Protein 4M9K (pdb70)

Organism: Dengue virus type 2 (strain Puerto Rico/PR159-S1/1969) (NCBI:txid11066)

InterPro domains:
  IPR000069 Envelope glycoprotein M, flavivirus [PF01004] (207-279)
  IPR000208 RNA-directed RNA polymerase, fingers/palm subdomains, flavivirus [PF00972] (2739-3188)
  IPR000336 Flavivirus/Alphavirus glycoprotein, immunoglobulin-like domain superfamily [G3DSA:2.60.40.350] (574-678)
  IPR000404 Flavivirus non-structural protein NS4A [PF01350] (2096-2237)
  IPR000487 Non-structural protein NS2B, flavivirus [PF01002] (1349-1475)
  IPR000487 Non-structural protein NS2B, flavivirus [PS51527] (1346-1475)
  IPR000752 Flavivirus non-structural protein NS2A [PF01005] (1138-1328)
  IPR001122 Capsid protein C, flavivirus [PF01003] (5-113)
  IPR001157 Non-structural protein NS1, flavivirus [PF00948] (777-1129)
  IPR001528 Flavivirus non-structural protein NS4B [PF01349] (2241-2481)
  IPR001650 Helicase, C-terminal domain-like [PS51194] (1821-1988)
  IPR001650 Helicase, C-terminal domain-like [SM00490] (1844-1940)
  IPR001850 Non-structural protein NS3, peptidase S7, flavivirus [PF00949] (1492-1643)
  IPR001850 Non-structural protein NS3, peptidase S7, flavivirus [PS51528] (1476-1653)
  IPR002535 Flavivirus polyprotein propeptide [PF01570] (120-204)
  IPR002877 Ribosomal RNA methyltransferase, FtsJ domain [PF01728] (2543-2710)
  IPR007094 RNA-directed RNA polymerase, catalytic domain [PS50507] (3016-3165)
  IPR009003 Peptidase S1, PA clan [SSF50494] (1531-1657)
  IPR011492 Non-structural protein NS3-like, DEAD-box helicase, flavivirus [PF07652] (1658-1805)
  IPR011998 Envelope glycoprotein E, central and dimerisation domain, flavivirus [PF00869] (282-576)

Solvent-accessible surface area: 10093 Å² total; per-residue (Å²): 138,96,175,147,86,119,29,40,5,22,4,16,78,5,2,53,39,120,28,27,136,96,0,73,135,75,30,40,2,92,12,116,7,165,144,54,142,126,9,92,55,80,61,71,72,74,106,79,2,0,1,0,0,0,68,113,41,178,165,26,36,59,10,49,0,0,0,1,12,47,108,58,0,0,0,0,0,74,90,16,8,187,19,36,25,0,36,12,174,70,117,123,9,85,57,65,95,45,40,96,94,74,15,6,1,0,0,49,24,37,61,59,10,83,1,113,19,53,133,42,91,66,0,0,1,2,2,1,20,34,39,114,42,2,98,0,35,34,41,119,8,31,88,66,91,42,162,96,31,47,19,0,4,6,63,69,97,35,34,117,11,0,4,0,0,0,0,0,10,134,143,20,78,3,0,1,2,2,9,15,40,45,97,25,122,109,51,53,143,20,0,8,1,18,56,8,63,138,115

GO terms:
  GO:0042025 host cell nucleus (C, EXP)
  GO:0004483 methyltransferase cap1 activity (F, EXP)

Radius of gyration: 16.13 Å; Cα contacts (8 Å, |Δi|>4): 561; chains: 1; bounding box: 47×46×37 Å

Sequence (199 aa):
GSHMMLEADLELERAADVRRWEEQAEISSGSSSPPILSIIKNEEEEQTLGLEDGAYRIKQKGILGYSQIGAGVYYKEGTFHTMWHVTRRRGAVLMHKGKRIEPSWADVKKDLISYGGGGWKLEGEWKEGEEVQVLLALEPGKNPRAVQTKPGLFKTNTGTIGAVSLDFSPGTSGSPIVDKKGKVVGLYGNGVVVVTRSGAYVSAIANTEKS

B-factor: mean 24.79, std 11.99, range [10.62, 81.0]

Structure (mmCIF, N/CA/C/O backbone):
data_4M9K
#
_entry.id   4M9K
#
_cell.length_a   59.503
_cell.length_b   62.019
_cell.length_c   114.114
_cell.angle_alpha   90.00
_cell.angle_beta   90.00
_cell.angle_gamma   90.00
#
_symmetry.space_group_name_H-M   'C 2 2 21'
#
loop_
_entity.id
_entity.type
_entity.pdbx_description
1 polymer 'NS2B-NS3 protease'
2 water water
#
loop_
_atom_site.group_PDB
_atom_site.id
_atom_site.type_symbol
_atom_site.label_atom_id
_atom_site.label_alt_id
_atom_site.label_comp_id
_atom_site.label_asym_id
_atom_site.label_entity_id
_atom_site.label_seq_id
_atom_site.pdbx_PDB_ins_code
_atom_site.Cartn_x
_atom_site.Cartn_y
_atom_site.Cartn_z
_atom_site.occupancy
_atom_site.B_iso_or_equiv
_atom_site.auth_seq_id
_atom_site.auth_comp_id
_atom_site.auth_asym_id
_atom_site.auth_atom_id
_atom_site.pdbx_PDB_model_num
ATOM 1 N N . GLY A 1 1 ? -11.339 -16.441 6.489 1.00 23.62 43 GLY A N 1
ATOM 2 C CA . GLY A 1 1 ? -9.973 -15.843 6.418 1.00 23.13 43 GLY A CA 1
ATOM 3 C C . GLY A 1 1 ? -8.923 -16.860 5.891 1.00 19.77 43 GLY A C 1
ATOM 4 O O . GLY A 1 1 ? -9.333 -17.955 5.529 1.00 19.73 43 GLY A O 1
ATOM 5 N N . SER A 1 2 ? -7.657 -16.526 5.824 1.00 25.22 44 SER A N 1
ATOM 6 C CA . SER A 1 2 ? -6.575 -17.464 5.496 1.00 21.13 44 SER A CA 1
ATOM 7 C C . SER A 1 2 ? -5.831 -17.811 6.709 1.00 21.20 44 SER A C 1
ATOM 8 O O . SER A 1 2 ? -5.627 -16.939 7.654 1.00 24.66 44 SER A O 1
ATOM 11 N N . HIS A 1 3 ? -5.308 -19.030 6.810 1.00 18.65 45 HIS A N 1
ATOM 12 C CA . HIS A 1 3 ? -4.414 -19.437 7.874 1.00 19.19 45 HIS A CA 1
ATOM 13 C C . HIS A 1 3 ? -2.963 -19.262 7.514 1.00 23.29 45 HIS A C 1
ATOM 14 O O . HIS A 1 3 ? -2.123 -19.734 8.282 1.00 27.60 45 HIS A O 1
ATOM 21 N N . MET A 1 4 ? -2.701 -18.700 6.327 1.00 22.87 46 MET A N 1
ATOM 22 C CA A MET A 1 4 ? -1.289 -18.385 6.049 0.50 27.02 46 MET A CA 1
ATOM 23 C CA B MET A 1 4 ? -1.332 -18.274 5.872 0.50 25.73 46 MET A CA 1
ATOM 24 C C . MET A 1 4 ? -1.028 -16.886 6.369 1.00 23.65 46 MET A C 1
ATOM 25 O O . MET A 1 4 ? -1.901 -16.079 6.529 1.00 26.29 46 MET A O 1
ATOM 34 N N . LEU A 1 5 ? 0.245 -16.509 6.508 1.00 30.69 47 LEU A N 1
ATOM 35 C CA . LEU A 1 5 ? 0.462 -15.093 6.792 1.00 34.68 47 LEU A CA 1
ATOM 36 C C . LEU A 1 5 ? 0.253 -14.188 5.573 1.00 27.52 47 LEU A C 1
ATOM 37 O O . LEU A 1 5 ? 0.487 -14.596 4.469 1.00 31.88 47 LEU A O 1
ATOM 42 N N . GLU A 1 6 ? -0.188 -12.966 5.837 1.00 31.89 48 GLU A N 1
ATOM 43 C CA . GLU A 1 6 ? -0.476 -11.980 4.806 1.00 32.81 48 GLU A CA 1
ATOM 44 C C . GLU A 1 6 ? 0.830 -11.616 4.082 1.00 32.58 48 GLU A C 1
ATOM 45 O O . GLU A 1 6 ? 0.851 -11.385 2.873 1.00 37.29 48 GLU A O 1
ATOM 47 N N . ALA A 1 7 ? 1.924 -11.627 4.838 1.00 26.85 49 ALA A N 1
ATOM 48 C CA . ALA A 1 7 ? 3.211 -11.170 4.276 1.00 24.20 49 ALA A CA 1
ATOM 49 C C . ALA A 1 7 ? 4.276 -11.994 4.942 1.00 18.11 49 ALA A C 1
ATOM 50 O O . ALA A 1 7 ? 4.175 -12.368 6.112 1.00 20.81 49 ALA A O 1
ATOM 52 N N . ASP A 1 8 ? 5.306 -12.342 4.194 1.00 17.38 50 ASP A N 1
ATOM 53 C CA . ASP A 1 8 ? 6.398 -13.072 4.714 1.00 15.92 50 ASP A CA 1
ATOM 54 C C . ASP A 1 8 ? 7.519 -12.106 5.144 1.00 17.64 50 ASP A C 1
ATOM 55 O O . ASP A 1 8 ? 8.231 -11.563 4.299 1.00 17.09 50 ASP A O 1
ATOM 60 N N . LEU A 1 9 ? 7.520 -11.787 6.427 1.00 16.36 51 LEU A N 1
ATOM 61 C CA . LEU A 1 9 ? 8.518 -10.875 7.017 1.00 14.62 51 LEU A CA 1
ATOM 62 C C . LEU A 1 9 ? 9.491 -11.651 7.767 1.00 15.75 51 LEU A C 1
ATOM 63 O O . LEU A 1 9 ? 9.163 -12.434 8.722 1.00 18.57 51 LEU A O 1
ATOM 68 N N . GLU A 1 10 ? 10.760 -11.608 7.376 1.00 14.80 52 GLU A N 1
ATOM 69 C CA . GLU A 1 10 ? 11.828 -12.434 7.887 1.00 14.86 52 GLU A CA 1
ATOM 70 C C . GLU A 1 10 ? 12.844 -11.575 8.607 1.00 15.60 52 GLU A C 1
ATOM 71 O O . GLU A 1 10 ? 13.220 -10.498 8.133 1.00 16.90 52 GLU A O 1
ATOM 77 N N . LEU A 1 11 ? 13.403 -12.069 9.698 1.00 14.28 53 LEU A N 1
ATOM 78 C CA . LEU A 1 11 ? 14.466 -11.368 10.467 1.00 13.48 53 LEU A CA 1
ATOM 79 C C . LEU A 1 11 ? 15.775 -11.983 10.065 1.00 15.34 53 LEU A C 1
ATOM 80 O O . LEU A 1 11 ? 15.973 -13.223 9.828 1.00 18.01 53 LEU A O 1
ATOM 85 N N . GLU A 1 12 ? 16.815 -11.155 9.960 1.00 14.38 54 GLU A N 1
ATOM 86 C CA . GLU A 1 12 ? 18.117 -11.570 9.576 1.00 16.18 54 GLU A CA 1
ATOM 87 C C . GLU A 1 12 ? 19.118 -10.833 10.523 1.00 16.24 54 GLU A C 1
ATOM 88 O O . GLU A 1 12 ? 19.179 -9.606 10.528 1.00 15.80 54 GLU A O 1
ATOM 94 N N . ARG A 1 13 ? 19.914 -11.549 11.331 1.00 15.48 55 ARG A N 1
ATOM 95 C CA . ARG A 1 13 ? 20.831 -10.860 12.212 1.00 16.71 55 ARG A CA 1
ATOM 96 C C . ARG A 1 13 ? 21.975 -10.247 11.429 1.00 18.46 55 ARG A C 1
ATOM 97 O O . ARG A 1 13 ? 22.422 -10.752 10.414 1.00 20.07 55 ARG A O 1
ATOM 105 N N . ALA A 1 14 ? 22.313 -9.048 11.857 1.00 14.97 56 ALA A N 1
ATOM 106 C CA . ALA A 1 14 ? 23.328 -8.251 11.192 1.00 15.68 56 ALA A CA 1
ATOM 107 C C . ALA A 1 14 ? 24.416 -7.766 12.057 1.00 15.74 56 ALA A C 1
ATOM 108 O O . ALA A 1 14 ? 25.554 -7.476 11.496 1.00 17.91 56 ALA A O 1
ATOM 110 N N . ALA A 1 15 ? 24.220 -7.522 13.365 1.00 16.07 57 ALA A N 1
ATOM 111 C CA . ALA A 1 15 ? 25.348 -6.961 14.179 1.00 16.44 57 ALA A CA 1
ATOM 112 C C . ALA A 1 15 ? 25.054 -7.173 15.632 1.00 17.11 57 ALA A C 1
ATOM 113 O O . ALA A 1 15 ? 23.919 -7.329 16.051 1.00 16.45 57 ALA A O 1
ATOM 115 N N . ASP A 1 16 ? 26.153 -7.166 16.435 1.00 18.20 58 ASP A N 1
ATOM 116 C CA . ASP A 1 16 ? 25.962 -7.074 17.912 1.00 18.69 58 ASP A CA 1
ATOM 117 C C . ASP A 1 16 ? 25.557 -5.665 18.335 1.00 15.64 58 ASP A C 1
ATOM 118 O O . ASP A 1 16 ? 26.001 -4.709 17.647 1.00 23.10 58 ASP A O 1
ATOM 123 N N . VAL A 1 17 ? 24.768 -5.546 19.393 1.00 17.49 59 VAL A N 1
ATOM 124 C CA . VAL A 1 17 ? 24.425 -4.196 19.870 1.00 17.04 59 VAL A CA 1
ATOM 125 C C . VAL A 1 17 ? 25.544 -3.809 20.877 1.00 17.67 59 VAL A C 1
ATOM 126 O O . VAL A 1 17 ? 25.679 -4.464 21.911 1.00 20.17 59 VAL A O 1
ATOM 130 N N . ARG A 1 18 ? 26.376 -2.883 20.461 1.00 16.33 60 ARG A N 1
ATOM 131 C CA A ARG A 1 18 ? 27.441 -2.311 21.337 0.70 18.95 60 ARG A CA 1
ATOM 132 C CA B ARG A 1 18 ? 27.535 -2.367 21.251 0.30 17.66 60 ARG A CA 1
ATOM 133 C C . ARG A 1 18 ? 27.899 -0.972 20.852 1.00 18.08 60 ARG A C 1
ATOM 134 O O . ARG A 1 18 ? 27.621 -0.530 19.743 1.00 16.67 60 ARG A O 1
ATOM 149 N N . TRP A 1 19 ? 28.519 -0.208 21.774 1.00 16.30 61 TRP A N 1
ATOM 150 C CA . TRP A 1 19 ? 29.198 1.027 21.420 1.00 17.94 61 TRP A CA 1
ATOM 151 C C . TRP A 1 19 ? 30.437 0.676 20.650 1.00 18.11 61 TRP A C 1
ATOM 152 O O . TRP A 1 19 ? 31.202 -0.237 21.044 1.00 23.06 61 TRP A O 1
ATOM 163 N N . GLU A 1 20 ? 30.662 1.320 19.528 1.00 15.61 62 GLU A N 1
ATOM 164 C CA . GLU A 1 20 ? 31.873 1.060 18.716 1.00 16.51 62 GLU A CA 1
ATOM 165 C C . GLU A 1 20 ? 32.946 2.082 18.921 1.00 17.05 62 GLU A C 1
ATOM 166 O O . GLU A 1 20 ? 32.794 3.274 18.614 1.00 17.24 62 GLU A O 1
ATOM 172 N N . GLU A 1 21 ? 34.059 1.645 19.528 1.00 20.67 63 GLU A N 1
ATOM 173 C CA . GLU A 1 21 ? 35.143 2.591 19.806 1.00 22.43 63 GLU A CA 1
ATOM 174 C C . GLU A 1 21 ? 35.680 3.309 18.568 1.00 20.51 63 GLU A C 1
ATOM 175 O O . GLU A 1 21 ? 35.946 4.509 18.681 1.00 21.43 63 GLU A O 1
ATOM 181 N N . GLN A 1 22 ? 35.733 2.693 17.380 1.00 20.52 64 GLN A N 1
ATOM 182 C CA . GLN A 1 22 ? 36.213 3.366 16.190 1.00 21.74 64 GLN A CA 1
ATOM 183 C C . GLN A 1 22 ? 35.368 4.523 15.821 1.00 22.16 64 GLN A C 1
ATOM 184 O O . GLN A 1 22 ? 35.837 5.505 15.286 1.00 22.88 64 GLN A O 1
ATOM 190 N N . ALA A 1 23 ? 34.018 4.419 15.979 1.00 17.01 65 ALA A N 1
ATOM 191 C CA . ALA A 1 23 ? 33.147 5.495 15.667 1.00 18.17 65 ALA A CA 1
ATOM 192 C C . ALA A 1 23 ? 33.268 6.633 16.647 1.00 18.46 65 ALA A C 1
ATOM 193 O O . ALA A 1 23 ? 33.082 7.754 16.267 1.00 19.30 65 ALA A O 1
ATOM 195 N N . GLU A 1 24 ? 33.565 6.356 17.921 1.00 18.69 66 GLU A N 1
ATOM 196 C CA . GLU A 1 24 ? 33.896 7.402 18.851 1.00 20.11 66 GLU A CA 1
ATOM 197 C C . GLU A 1 24 ? 35.181 8.131 18.340 1.00 21.71 66 GLU A C 1
ATOM 198 O O . GLU A 1 24 ? 35.205 9.391 18.442 1.00 25.00 66 GLU A O 1
ATOM 204 N N . ILE A 1 25 ? 36.135 7.511 17.746 1.00 19.89 67 ILE A N 1
ATOM 205 C CA . ILE A 1 25 ? 37.342 8.213 17.335 1.00 23.24 67 ILE A CA 1
ATOM 206 C C . ILE A 1 25 ? 37.080 8.971 16.075 1.00 26.11 67 ILE A C 1
ATOM 207 O O . ILE A 1 25 ? 37.461 10.158 15.993 1.00 21.39 67 ILE A O 1
ATOM 212 N N . SER A 1 26 ? 36.514 8.310 15.062 1.00 21.12 68 SER A N 1
ATOM 213 C CA A SER A 1 26 ? 36.434 8.894 13.730 0.50 20.41 68 SER A CA 1
ATOM 214 C CA B SER A 1 26 ? 36.425 8.879 13.707 0.50 20.83 68 SER A CA 1
ATOM 215 C C . SER A 1 26 ? 35.068 9.538 13.397 1.00 20.13 68 SER A C 1
ATOM 216 O O . SER A 1 26 ? 34.877 10.317 12.398 1.00 21.85 68 SER A O 1
ATOM 221 N N . GLY A 1 27 ? 34.063 9.217 14.195 1.00 17.83 69 GLY A N 1
ATOM 222 C CA . GLY A 1 27 ? 32.686 9.715 13.913 1.00 18.14 69 GLY A CA 1
ATOM 223 C C . GLY A 1 27 ? 31.883 8.592 13.248 1.00 17.35 69 GLY A C 1
ATOM 224 O O . GLY A 1 27 ? 30.674 8.610 13.494 1.00 21.05 69 GLY A O 1
ATOM 225 N N . SER A 1 28 ? 32.498 7.666 12.562 1.00 18.74 70 SER A N 1
ATOM 226 C CA . SER A 1 28 ? 31.718 6.577 11.948 1.00 23.82 70 SER A CA 1
ATOM 227 C C . SER A 1 28 ? 32.630 5.398 11.775 1.00 24.80 70 SER A C 1
ATOM 228 O O . SER A 1 28 ? 33.894 5.554 11.604 1.00 30.17 70 SER A O 1
ATOM 231 N N . SER A 1 29 ? 32.135 4.216 11.847 1.00 19.84 71 SER A N 1
ATOM 232 C CA A SER A 1 29 ? 32.963 3.074 11.484 0.50 21.22 71 SER A CA 1
ATOM 233 C CA B SER A 1 29 ? 32.964 3.014 11.634 0.50 22.48 71 SER A CA 1
ATOM 234 C C . SER A 1 29 ?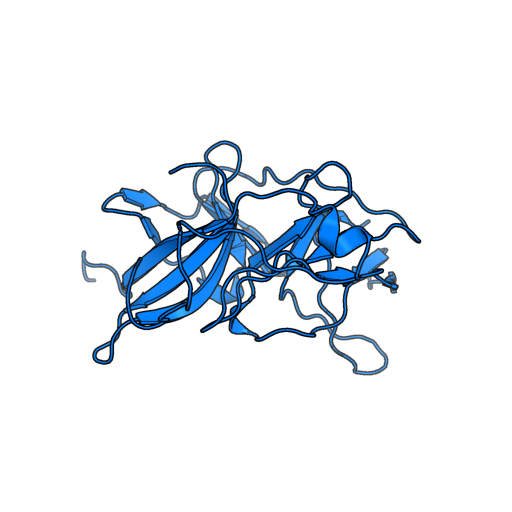 32.177 1.876 11.034 1.00 20.63 71 SER A C 1
ATOM 235 O O . SER A 1 29 ? 31.021 1.660 11.446 1.00 17.28 71 SER A O 1
ATOM 240 N N . PRO A 1 30 ? 32.761 1.068 10.160 1.00 21.97 72 PRO A N 1
ATOM 241 C CA A PRO A 1 30 ? 32.055 -0.126 9.746 0.50 23.59 72 PRO A CA 1
ATOM 242 C CA B PRO A 1 30 ? 32.040 -0.125 9.743 0.50 22.89 72 PRO A CA 1
ATOM 243 C C . PRO A 1 30 ? 31.982 -1.092 10.884 1.00 26.02 72 PRO A C 1
ATOM 244 O O . PRO A 1 30 ? 32.863 -1.179 11.783 1.00 25.25 72 PRO A O 1
ATOM 251 N N . ILE A 1 31 ? 30.936 -1.845 10.942 1.00 21.74 73 ILE A N 1
ATOM 252 C CA . ILE A 1 31 ? 30.800 -2.885 11.963 1.00 21.42 73 ILE A CA 1
ATOM 253 C C . ILE A 1 31 ? 30.940 -4.244 11.297 1.00 27.52 73 ILE A C 1
ATOM 254 O O . ILE A 1 31 ? 30.444 -4.430 10.233 1.00 27.36 73 ILE A O 1
ATOM 259 N N . LEU A 1 32 ? 31.518 -5.254 11.997 1.00 38.02 74 LEU A N 1
ATOM 260 C CA . LEU A 1 32 ? 31.503 -6.656 11.485 1.00 38.78 74 LEU A CA 1
ATOM 261 C C . LEU A 1 32 ? 30.161 -7.391 11.327 1.00 32.84 74 LEU A C 1
ATOM 262 O O . LEU A 1 32 ? 29.303 -7.406 12.237 1.00 40.24 74 LEU A O 1
ATOM 267 N N . SER A 1 33 ? 29.969 -7.947 10.125 1.00 36.90 75 SER A N 1
ATOM 268 C CA . SER A 1 33 ? 28.723 -8.682 9.833 1.00 36.43 75 SER A CA 1
ATOM 269 C C . SER A 1 33 ? 29.178 -10.054 9.295 1.00 39.24 75 SER A C 1
ATOM 270 O O . SER A 1 33 ? 30.122 -10.125 8.496 1.00 44.65 75 SER A O 1
ATOM 273 N N . ILE A 1 34 ? 28.557 -11.115 9.805 1.00 48.71 76 ILE A N 1
ATOM 274 C CA . ILE A 1 34 ? 29.157 -12.446 9.674 1.00 55.09 76 ILE A CA 1
ATOM 275 C C . ILE A 1 34 ? 28.175 -13.503 9.170 1.00 58.20 76 ILE A C 1
ATOM 276 O O . ILE A 1 34 ? 28.149 -13.805 7.978 1.00 64.39 76 ILE A O 1
ATOM 281 N N . ILE A 1 44 ? 32.667 -13.588 7.176 1.00 50.34 86 ILE A N 1
ATOM 282 C CA . ILE A 1 44 ? 32.707 -12.117 7.043 1.00 53.66 86 ILE A CA 1
ATOM 283 C C . ILE A 1 44 ? 32.113 -11.659 5.719 1.00 56.67 86 ILE A C 1
ATOM 284 O O . ILE A 1 44 ? 32.578 -12.096 4.652 1.00 50.91 86 ILE A O 1
ATOM 289 N N . LYS A 1 45 ? 31.136 -10.747 5.799 1.00 52.29 87 LYS A N 1
ATOM 290 C CA . LYS A 1 45 ? 30.462 -10.198 4.608 1.00 41.82 87 LYS A CA 1
ATOM 291 C C . LYS A 1 45 ? 31.109 -8.962 4.087 1.00 34.07 87 LYS A C 1
ATOM 292 O O . LYS A 1 45 ? 31.343 -8.030 4.865 1.00 38.51 87 LYS A O 1
ATOM 298 N N . ASN A 1 46 ? 31.365 -8.889 2.781 1.00 31.72 88 ASN A N 1
ATOM 299 C CA . ASN A 1 46 ? 31.953 -7.707 2.172 1.00 31.60 88 ASN A CA 1
ATOM 300 C C . ASN A 1 46 ? 30.919 -6.707 1.545 1.00 26.13 88 ASN A C 1
ATOM 301 O O . ASN A 1 46 ? 31.161 -5.534 1.309 1.00 28.81 88 ASN A O 1
ATOM 306 N N . GLU A 1 47 ? 29.722 -7.247 1.318 1.00 22.93 89 GLU A N 1
ATOM 307 C CA . GLU A 1 47 ? 28.645 -6.435 0.669 1.00 20.27 89 GLU A CA 1
ATOM 308 C C . GLU A 1 47 ? 27.358 -7.054 1.183 1.00 19.73 89 GLU A C 1
ATOM 309 O O . GLU A 1 47 ? 27.204 -8.292 1.359 1.00 23.74 89 GLU A O 1
ATOM 315 N N . GLU A 1 48 ? 26.356 -6.194 1.416 1.00 14.12 90 GLU A N 1
ATOM 316 C CA . GLU A 1 48 ? 25.001 -6.654 1.709 1.00 14.45 90 GLU A CA 1
ATOM 317 C C . GLU A 1 48 ? 24.211 -6.762 0.408 1.00 13.08 90 GLU A C 1
ATOM 318 O O . GLU A 1 48 ? 24.187 -5.830 -0.379 1.00 15.01 90 GLU A O 1
ATOM 324 N N . GLU A 1 49 ? 23.514 -7.881 0.320 1.00 12.31 91 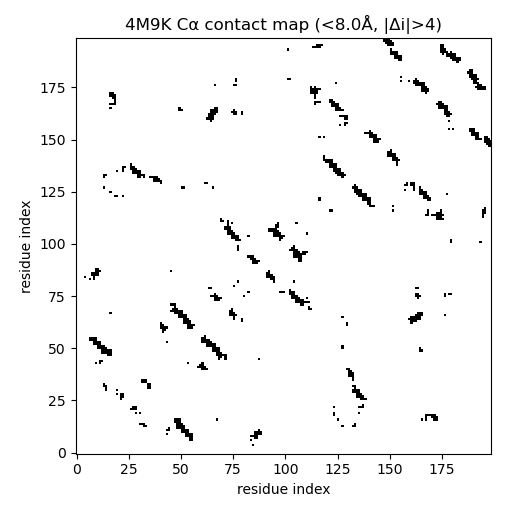GLU A N 1
ATOM 325 C CA . GLU A 1 49 ? 22.624 -8.112 -0.797 1.00 12.39 91 GLU A CA 1
ATOM 326 C C . GLU A 1 49 ? 21.193 -8.108 -0.243 1.00 12.22 91 GLU A C 1
ATOM 327 O O . GLU A 1 49 ? 20.757 -9.055 0.470 1.00 13.12 91 GLU A O 1
ATOM 333 N N . GLU A 1 50 ? 20.466 -6.997 -0.472 1.00 11.81 92 GLU A N 1
ATOM 334 C CA . GLU A 1 50 ? 19.165 -6.836 0.145 1.00 12.70 92 GLU A CA 1
ATOM 335 C C . GLU A 1 50 ? 18.208 -7.984 -0.209 1.00 12.16 92 GLU A C 1
ATOM 336 O O . GLU A 1 50 ? 17.418 -8.439 0.633 1.00 13.28 92 GLU A O 1
ATOM 342 N N . GLN A 1 51 ? 18.284 -8.460 -1.466 1.00 11.88 93 GLN A N 1
ATOM 343 C CA . GLN A 1 51 ? 17.260 -9.392 -1.961 1.00 12.36 93 GLN A CA 1
ATOM 344 C C . GLN A 1 51 ? 17.436 -10.854 -1.411 1.00 13.55 93 GLN A C 1
ATOM 345 O O . GLN A 1 51 ? 16.406 -11.586 -1.637 1.00 14.89 93 GLN A O 1
ATOM 351 N N . THR A 1 52 ? 18.564 -11.166 -0.773 1.00 13.14 94 THR A N 1
ATOM 352 C CA . THR A 1 52 ? 18.649 -12.480 -0.146 1.00 13.47 94 THR A CA 1
ATOM 353 C C . THR A 1 52 ? 18.571 -12.384 1.318 1.00 16.92 94 THR A C 1
ATOM 354 O O . THR A 1 52 ? 18.964 -11.383 1.926 1.00 17.30 94 THR A O 1
ATOM 358 N N . LEU A 1 53 ? 18.168 -13.510 1.911 1.00 19.09 95 LEU A N 1
ATOM 359 C CA . LEU A 1 53 ? 17.936 -13.543 3.346 1.00 23.78 95 LEU A CA 1
ATOM 360 C C . LEU A 1 53 ? 19.180 -14.239 3.796 1.00 25.82 95 LEU A C 1
ATOM 361 O O . LEU A 1 53 ? 19.361 -15.452 3.508 1.00 29.70 95 LEU A O 1
ATOM 366 N N . GLY A 1 54 ? 20.057 -13.547 4.478 1.00 29.38 96 GLY A N 1
ATOM 367 C CA . GLY A 1 54 ? 21.394 -13.993 4.876 1.00 30.98 96 GLY A CA 1
ATOM 368 C C . GLY A 1 54 ? 22.412 -13.971 3.731 1.00 34.73 96 GLY A C 1
ATOM 369 O O . GLY A 1 54 ? 22.129 -13.475 2.599 1.00 36.90 96 GLY A O 1
ATOM 370 N N . LEU A 1 80 ? 16.353 -17.219 18.698 1.00 54.65 1018 LEU A N 1
ATOM 371 C CA . LEU A 1 80 ? 17.051 -15.940 18.391 1.00 46.24 1018 LEU A CA 1
ATOM 372 C C . LEU A 1 80 ? 18.116 -15.509 19.370 1.00 45.51 1018 LEU A C 1
ATOM 373 O O . LEU A 1 80 ? 17.977 -15.596 20.562 1.00 43.28 1018 LEU A O 1
ATOM 378 N N . GLU A 1 81 ? 19.179 -14.971 18.845 1.00 38.50 1019 GLU A N 1
ATOM 379 C CA . GLU A 1 81 ? 20.065 -14.343 19.743 1.00 38.87 1019 GLU A CA 1
ATOM 380 C C . GLU A 1 81 ? 19.907 -12.810 19.838 1.00 34.35 1019 GLU A C 1
ATOM 381 O O . GLU A 1 81 ? 19.406 -12.155 18.918 1.00 27.80 1019 GLU A O 1
ATOM 387 N N . ASP A 1 82 ? 20.272 -12.232 20.965 1.00 28.26 1020 ASP A N 1
ATOM 388 C CA . ASP A 1 82 ? 20.403 -10.815 21.147 1.00 24.85 1020 ASP A CA 1
ATOM 389 C C . ASP A 1 82 ? 21.213 -10.250 19.924 1.00 21.49 1020 ASP A C 1
ATOM 390 O O . ASP A 1 82 ? 22.194 -10.780 19.456 1.00 23.19 1020 ASP A O 1
ATOM 395 N N . GLY A 1 83 ? 20.828 -9.066 19.498 1.00 19.33 1021 GLY A N 1
ATOM 396 C CA . GLY A 1 83 ? 21.532 -8.395 18.378 1.00 21.19 1021 GLY A CA 1
ATOM 397 C C . GLY A 1 83 ? 20.613 -7.446 17.636 1.00 16.90 1021 GLY A C 1
ATOM 398 O O . GLY A 1 83 ? 19.376 -7.341 17.914 1.00 16.22 1021 GLY A O 1
ATOM 399 N N . ALA A 1 84 ? 21.215 -6.870 16.591 1.00 14.49 1022 ALA A N 1
ATOM 400 C CA . ALA A 1 84 ? 20.481 -5.929 15.651 1.00 14.37 1022 ALA A CA 1
ATOM 401 C C . ALA A 1 84 ? 20.239 -6.779 14.367 1.00 13.50 1022 ALA A C 1
ATOM 402 O O . ALA A 1 84 ? 21.085 -7.457 13.879 1.00 14.28 1022 ALA A O 1
ATOM 404 N N . TYR A 1 85 ? 18.980 -6.694 13.951 1.00 14.01 1023 TYR A N 1
ATOM 405 C CA . TYR A 1 85 ? 18.428 -7.483 12.792 1.00 13.73 1023 TYR A CA 1
ATOM 406 C C . TYR A 1 85 ? 17.889 -6.556 11.721 1.00 11.72 1023 TYR A C 1
ATOM 407 O O . TYR A 1 85 ? 17.266 -5.525 12.049 1.00 13.56 1023 TYR A O 1
ATOM 416 N N . ARG A 1 86 ? 17.981 -7.031 10.464 1.00 12.18 1024 ARG A N 1
ATOM 417 C CA . ARG A 1 86 ? 17.131 -6.476 9.410 1.00 11.69 1024 ARG A CA 1
ATOM 418 C C . ARG A 1 86 ? 15.758 -7.185 9.335 1.00 11.90 1024 ARG A C 1
ATOM 419 O O . ARG A 1 86 ? 15.713 -8.362 9.742 1.00 13.90 1024 ARG A O 1
ATOM 427 N N . ILE A 1 87 ? 14.777 -6.462 8.931 1.00 11.82 1025 ILE A N 1
ATOM 428 C CA . ILE A 1 87 ? 13.435 -7.038 8.685 1.00 12.68 1025 ILE A CA 1
ATOM 429 C C . ILE A 1 87 ? 13.287 -6.937 7.166 1.00 12.21 1025 ILE A C 1
ATOM 430 O O . ILE A 1 87 ? 13.269 -5.828 6.626 1.00 13.32 1025 ILE A O 1
ATOM 435 N N . LYS A 1 88 ? 13.040 -8.093 6.537 1.00 13.73 1026 LYS A N 1
ATOM 436 C CA . LYS A 1 88 ? 12.956 -8.179 5.059 1.00 12.78 1026 LYS A CA 1
ATOM 437 C C . LYS A 1 88 ? 11.610 -8.808 4.696 1.00 14.54 1026 LYS A C 1
ATOM 438 O O . LYS A 1 88 ? 11.240 -9.855 5.293 1.00 16.98 1026 LYS A O 1
ATOM 444 N N . GLN A 1 89 ? 10.971 -8.150 3.753 1.00 13.27 1027 GLN A N 1
ATOM 445 C CA . GLN A 1 89 ? 9.629 -8.645 3.244 1.00 14.12 1027 GLN A CA 1
ATOM 446 C C . GLN A 1 89 ? 9.824 -9.375 1.915 1.00 14.79 1027 GLN A C 1
ATOM 447 O O . GLN A 1 89 ? 10.432 -8.778 0.958 1.00 14.61 1027 GLN A O 1
ATOM 453 N N . LYS A 1 90 ? 9.274 -10.605 1.755 1.00 15.74 1028 LYS A N 1
ATOM 454 C CA . LYS A 1 90 ? 9.406 -11.343 0.476 1.00 17.21 1028 LYS A CA 1
ATOM 455 C C . LYS A 1 90 ? 8.443 -10.805 -0.531 1.00 18.91 1028 LYS A C 1
ATOM 456 O O . LYS A 1 90 ? 7.280 -10.536 -0.298 1.00 19.97 1028 LYS A O 1
ATOM 462 N N . GLY A 1 91 ? 8.935 -10.587 -1.762 1.00 18.10 1029 GLY A N 1
ATOM 463 C CA . GLY A 1 91 ? 8.116 -10.392 -2.947 1.00 17.57 1029 GLY A CA 1
ATOM 464 C C . GLY A 1 91 ? 8.705 -11.322 -4.081 1.00 14.42 1029 GLY A C 1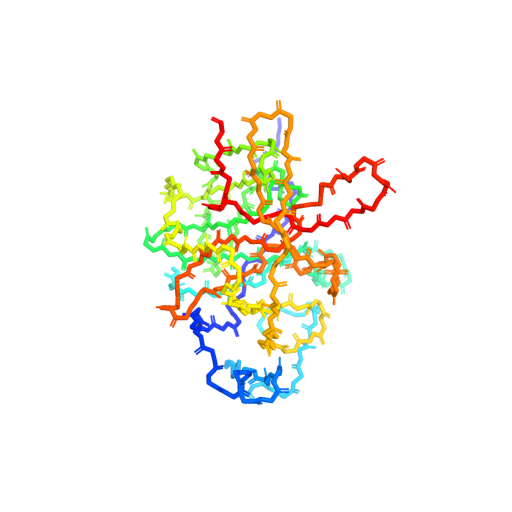
ATOM 465 O O . GLY A 1 91 ? 9.675 -12.063 -3.897 1.00 16.85 1029 GLY A O 1
ATOM 466 N N . ILE A 1 92 ? 7.976 -11.112 -5.245 1.00 20.70 1030 ILE A N 1
ATOM 467 C CA . ILE A 1 92 ? 8.397 -11.951 -6.353 1.00 21.04 1030 ILE A CA 1
ATOM 468 C C . ILE A 1 92 ? 9.791 -11.626 -6.920 1.00 18.23 1030 ILE A C 1
ATOM 469 O O . ILE A 1 92 ? 10.466 -12.447 -7.479 1.00 18.50 1030 ILE A O 1
ATOM 474 N N . LEU A 1 93 ? 10.261 -10.403 -6.617 1.00 16.21 1031 LEU A N 1
ATOM 475 C CA . LEU A 1 93 ? 11.610 -10.045 -7.018 1.00 15.24 1031 LEU A CA 1
ATOM 476 C C .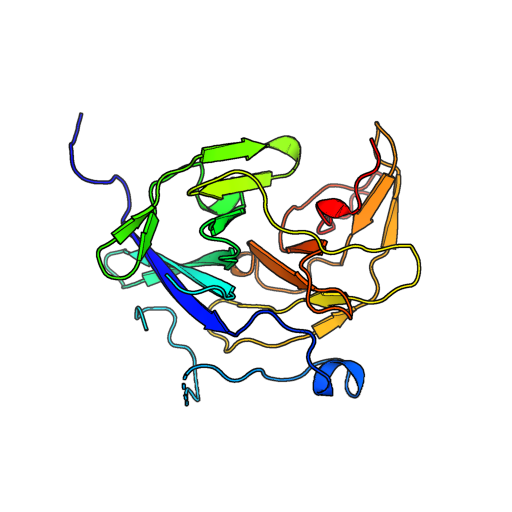 LEU A 1 93 ? 12.697 -10.332 -6.013 1.00 12.89 1031 LEU A C 1
ATOM 477 O O . LEU A 1 93 ? 13.875 -10.073 -6.186 1.00 16.07 1031 LEU A O 1
ATOM 482 N N . GLY A 1 94 ? 12.282 -10.959 -4.881 1.00 13.76 1032 GLY A N 1
ATOM 483 C CA . GLY A 1 94 ? 13.188 -11.196 -3.754 1.00 14.76 1032 GLY A CA 1
ATOM 484 C C . GLY A 1 94 ? 12.767 -10.417 -2.487 1.00 11.88 1032 GLY A C 1
ATOM 485 O O . GLY A 1 94 ? 11.700 -9.818 -2.454 1.00 14.00 1032 GLY A O 1
ATOM 486 N N . TYR A 1 95 ? 13.754 -10.333 -1.596 1.00 12.77 1033 TYR A N 1
ATOM 487 C CA . TYR A 1 95 ? 13.412 -9.576 -0.371 1.00 13.88 1033 TYR A CA 1
ATOM 488 C C . TYR A 1 95 ? 13.684 -8.081 -0.468 1.00 13.14 1033 TYR A C 1
ATOM 489 O O . TYR A 1 95 ? 14.634 -7.669 -1.128 1.00 13.00 1033 TYR A O 1
ATOM 498 N N . SER A 1 96 ? 12.850 -7.291 0.208 1.00 13.50 1034 SER A N 1
ATOM 499 C CA . SER A 1 96 ? 13.111 -5.849 0.425 1.00 12.36 1034 SER A CA 1
ATOM 500 C C . SER A 1 96 ? 13.254 -5.579 1.909 1.00 12.69 1034 SER A C 1
ATOM 501 O O . SER A 1 96 ? 12.429 -6.091 2.705 1.00 12.72 1034 SER A O 1
ATOM 504 N N . GLN A 1 97 ? 14.307 -4.821 2.274 1.00 12.16 1035 GLN A N 1
ATOM 505 C CA . GLN A 1 97 ? 14.437 -4.466 3.696 1.00 11.86 1035 GLN A CA 1
ATOM 506 C C . GLN A 1 97 ? 13.489 -3.332 4.002 1.00 12.30 1035 GLN A C 1
ATOM 507 O O . GLN A 1 97 ? 13.599 -2.242 3.477 1.00 15.65 1035 GLN A O 1
ATOM 513 N N . ILE A 1 98 ? 12.535 -3.644 4.876 1.00 11.74 1036 ILE A N 1
ATOM 514 C CA . ILE A 1 98 ? 11.545 -2.594 5.274 1.00 12.78 1036 ILE A CA 1
ATOM 515 C C . ILE A 1 98 ? 11.912 -1.924 6.620 1.00 12.05 1036 ILE A C 1
ATOM 516 O O . ILE A 1 98 ? 11.303 -0.943 7.006 1.00 15.09 1036 ILE A O 1
ATOM 521 N N . GLY A 1 99 ? 12.831 -2.584 7.332 1.00 11.33 1037 GLY A N 1
ATOM 522 C CA . GLY A 1 99 ? 13.228 -1.959 8.611 1.00 11.90 1037 GLY A CA 1
ATOM 523 C C . GLY A 1 99 ? 14.231 -2.823 9.306 1.00 12.06 1037 GLY A C 1
ATOM 524 O O . GLY A 1 99 ? 14.936 -3.656 8.673 1.00 11.92 1037 GLY A O 1
ATOM 525 N N . ALA A 1 100 ? 14.317 -2.620 10.623 1.00 12.79 1038 ALA A N 1
ATOM 526 C CA . ALA A 1 100 ? 15.318 -3.292 11.441 1.00 12.13 1038 ALA A CA 1
ATOM 527 C C . ALA A 1 100 ? 14.818 -3.359 12.846 1.00 12.48 1038 ALA A C 1
ATOM 528 O O . ALA A 1 100 ? 13.741 -2.812 13.137 1.00 13.32 1038 ALA A O 1
ATOM 530 N N . GLY A 1 101 ? 15.491 -4.047 13.717 1.00 13.12 1039 GLY A N 1
ATOM 531 C CA . GLY A 1 101 ? 15.089 -4.077 15.138 1.00 13.98 1039 GLY A CA 1
ATOM 532 C C . GLY A 1 101 ? 16.133 -4.710 15.966 1.00 14.02 1039 GLY A C 1
ATOM 533 O O . GLY A 1 101 ? 17.208 -5.125 15.490 1.00 15.09 1039 GLY A O 1
ATOM 534 N N . VAL A 1 102 ? 15.804 -4.801 17.287 1.00 15.79 1040 VAL A N 1
ATOM 535 C CA . VAL A 1 102 ? 16.741 -5.308 18.253 1.00 15.63 1040 VAL A CA 1
ATOM 536 C C . VAL A 1 102 ? 16.140 -6.452 19.091 1.00 14.52 1040 VAL A C 1
ATOM 537 O O . VAL A 1 102 ? 15.043 -6.289 19.595 1.00 17.20 1040 VAL A O 1
ATOM 541 N N A TYR A 1 103 ? 16.847 -7.537 19.181 0.50 16.05 1041 TYR A N 1
ATOM 542 N N B TYR A 1 103 ? 16.851 -7.562 19.128 0.50 17.01 1041 TYR A N 1
ATOM 543 C CA A TYR A 1 103 ? 16.493 -8.588 20.132 0.50 17.82 1041 TYR A CA 1
ATOM 544 C CA B TYR A 1 103 ? 16.597 -8.631 20.106 0.50 20.00 1041 TYR A CA 1
ATOM 545 C C A TYR A 1 103 ? 17.321 -8.457 21.347 0.50 18.68 1041 TYR A C 1
ATOM 546 C C B TYR A 1 103 ? 17.317 -8.244 21.399 0.50 19.43 1041 TYR A C 1
ATOM 547 O O A TYR A 1 103 ? 18.553 -8.582 21.232 0.50 15.28 1041 TYR A O 1
ATOM 548 O O B TYR A 1 103 ? 18.441 -7.777 21.456 0.50 18.64 1041 TYR A O 1
ATOM 565 N N . LYS A 1 104 ? 16.604 -8.405 22.492 1.00 22.42 1042 LYS A N 1
ATOM 566 C CA . LYS A 1 104 ? 17.215 -8.219 23.868 1.00 22.82 1042 LYS A CA 1
ATOM 567 C C . LYS A 1 104 ? 16.241 -8.947 24.824 1.00 22.94 1042 LYS A C 1
ATOM 568 O O . LYS A 1 104 ? 15.070 -8.696 24.846 1.00 23.37 1042 LYS A O 1
ATOM 574 N N . GLU A 1 105 ? 16.842 -9.857 25.628 1.00 27.17 1043 GLU A N 1
ATOM 575 C CA . GLU A 1 105 ? 16.130 -10.492 26.790 1.00 26.92 1043 GLU A CA 1
ATOM 576 C C . GLU A 1 105 ? 14.839 -11.198 26.314 1.00 26.24 1043 GLU A C 1
ATOM 577 O O . GLU A 1 105 ? 13.732 -11.028 26.882 1.00 31.12 1043 GLU A O 1
ATOM 583 N N . GLY A 1 106 ? 14.996 -11.854 25.148 1.00 28.85 1044 GLY A N 1
ATOM 584 C CA . GLY A 1 106 ? 13.946 -12.693 24.562 1.00 28.32 1044 GLY A CA 1
ATOM 585 C C . GLY A 1 106 ? 12.842 -11.901 23.836 1.00 26.35 1044 GLY A C 1
ATOM 586 O O . GLY A 1 106 ? 11.824 -12.456 23.434 1.00 26.92 1044 GLY A O 1
ATOM 587 N N . THR A 1 107 ? 13.047 -10.586 23.683 1.00 23.09 1045 THR A N 1
ATOM 588 C CA . THR A 1 107 ? 12.040 -9.702 23.125 1.00 19.33 1045 THR A CA 1
ATOM 589 C C . THR A 1 107 ? 12.604 -9.015 21.842 1.00 17.43 1045 THR A C 1
ATOM 590 O O . THR A 1 107 ? 13.746 -8.530 21.880 1.00 19.42 1045 THR A O 1
ATOM 594 N N . PHE A 1 108 ? 11.831 -9.018 20.791 1.00 17.72 1046 PHE A N 1
ATOM 595 C CA . PHE A 1 108 ? 12.230 -8.251 19.579 1.00 17.97 1046 PHE A CA 1
ATOM 596 C C . PHE A 1 108 ? 11.503 -6.958 19.576 1.00 18.01 1046 PHE A C 1
ATOM 597 O O . PHE A 1 108 ? 10.296 -6.851 19.723 1.00 19.10 1046 PHE A O 1
ATOM 605 N N . HIS A 1 109 ? 12.263 -5.877 19.323 1.00 16.42 1047 HIS A N 1
ATOM 606 C CA . HIS A 1 109 ? 11.820 -4.493 19.319 1.00 14.25 1047 HIS A CA 1
ATOM 607 C C . HIS A 1 109 ? 11.934 -3.830 17.987 1.00 14.20 1047 HIS A C 1
ATOM 608 O O . HIS A 1 109 ? 13.050 -3.920 17.415 1.00 15.54 1047 HIS A O 1
ATOM 615 N N . THR A 1 110 ? 10.872 -3.227 17.484 1.00 14.15 1048 THR A N 1
ATOM 616 C CA . THR A 1 110 ? 10.945 -2.513 16.182 1.00 14.22 1048 THR A CA 1
ATOM 617 C C . THR A 1 110 ? 9.924 -1.402 16.181 1.00 17.17 1048 THR A C 1
ATOM 618 O O . THR A 1 110 ? 9.418 -0.986 17.258 1.00 16.33 1048 THR A O 1
ATOM 622 N N . MET A 1 111 ? 9.697 -0.787 15.039 1.00 15.10 1049 MET A N 1
ATOM 623 C CA . MET A 1 111 ? 8.755 0.320 14.880 1.00 15.14 1049 MET A CA 1
ATOM 624 C C . MET A 1 111 ? 7.424 -0.194 14.437 1.00 15.89 1049 MET A C 1
ATOM 625 O O . MET A 1 111 ? 7.275 -1.041 13.524 1.00 16.12 1049 MET A O 1
ATOM 630 N N . TRP A 1 112 ? 6.417 0.402 15.087 1.00 17.02 1050 TRP A N 1
ATOM 631 C CA . TRP A 1 112 ? 5.035 0.176 14.646 1.00 17.15 1050 TRP A CA 1
ATOM 632 C C . TRP A 1 112 ? 4.839 0.375 13.166 1.00 16.49 1050 TRP A C 1
ATOM 633 O O . TRP A 1 112 ? 4.233 -0.476 12.497 1.00 17.82 1050 TRP A O 1
ATOM 644 N N . HIS A 1 113 ? 5.388 1.487 12.630 1.00 16.63 1051 HIS A N 1
ATOM 645 C CA . HIS A 1 113 ? 5.116 1.786 11.183 1.00 16.27 1051 HIS A CA 1
ATOM 646 C C . HIS A 1 113 ? 5.720 0.701 10.263 1.00 17.11 1051 HIS A C 1
ATOM 647 O O . HIS A 1 113 ? 5.318 0.593 9.056 1.00 18.72 1051 HIS A O 1
ATOM 654 N N . VAL A 1 114 ? 6.746 0.022 10.740 1.00 14.94 1052 VAL A N 1
ATOM 655 C CA . VAL A 1 114 ? 7.441 -0.940 9.893 1.00 15.57 1052 VAL A CA 1
ATOM 656 C C . VAL A 1 114 ? 6.587 -2.198 9.769 1.00 16.36 1052 VAL A C 1
ATOM 657 O O . VAL A 1 114 ? 6.428 -2.720 8.617 1.00 17.37 1052 VAL A O 1
ATOM 661 N N . THR A 1 115 ? 6.060 -2.754 10.877 1.00 16.23 1053 THR A N 1
ATOM 662 C CA . THR A 1 115 ? 5.376 -4.045 10.770 1.00 17.22 1053 THR A CA 1
ATOM 663 C C . THR A 1 115 ? 3.855 -3.943 10.915 1.00 20.96 1053 THR A C 1
ATOM 664 O O . THR A 1 115 ? 3.171 -4.882 10.463 1.00 21.19 1053 THR A O 1
ATOM 668 N N . ARG A 1 116 ? 3.389 -2.865 11.517 1.00 18.74 1054 ARG A N 1
ATOM 669 C CA A ARG A 1 116 ? 1.924 -2.695 11.790 0.33 22.72 1054 ARG A CA 1
ATOM 670 C CA B ARG A 1 116 ? 1.922 -2.691 11.733 0.33 23.15 1054 ARG A CA 1
ATOM 671 C CA C ARG A 1 116 ? 1.940 -2.688 11.873 0.33 24.17 1054 ARG A CA 1
ATOM 672 C C . ARG A 1 116 ? 1.366 -3.924 12.476 1.00 25.76 1054 ARG A C 1
ATOM 673 O O . ARG A 1 116 ? 0.148 -4.297 12.279 1.00 25.49 1054 ARG A O 1
ATOM 695 N N . GLY A 1 117 ? 2.160 -4.578 13.285 1.00 20.33 1055 GLY A N 1
ATOM 696 C CA . GLY A 1 117 ? 1.742 -5.749 14.076 1.00 21.03 1055 GLY A CA 1
ATOM 697 C C . GLY A 1 117 ? 1.783 -7.059 13.388 1.00 22.13 1055 GLY A C 1
ATOM 698 O O . GLY A 1 117 ? 1.405 -8.056 14.013 1.00 24.70 1055 GLY A O 1
ATOM 699 N N . ALA A 1 118 ? 2.366 -7.098 12.198 1.00 17.67 1056 ALA A N 1
ATOM 700 C CA . ALA A 1 118 ? 2.433 -8.365 11.458 1.00 19.42 1056 ALA A CA 1
ATOM 701 C C . ALA A 1 118 ? 3.316 -9.373 12.171 1.00 20.63 1056 ALA A C 1
ATOM 702 O O . ALA A 1 118 ? 4.355 -9.035 12.785 1.00 19.19 1056 ALA A O 1
ATOM 704 N N . VAL A 1 119 ? 3.021 -10.675 12.127 1.00 18.77 1057 VAL A N 1
ATOM 705 C CA . VAL A 1 119 ? 3.816 -11.676 12.610 1.00 18.01 1057 VAL A CA 1
ATOM 706 C C . VAL A 1 119 ? 5.214 -11.690 11.891 1.00 17.55 1057 VAL A C 1
ATOM 707 O O . VAL A 1 119 ? 5.257 -11.470 10.647 1.00 20.32 1057 VAL A O 1
ATOM 711 N N . LEU A 1 120 ? 6.219 -11.990 12.672 1.00 17.69 1058 LEU A N 1
ATOM 712 C CA . LEU A 1 120 ? 7.580 -12.075 12.116 1.00 16.33 1058 LEU A CA 1
ATOM 713 C C . LEU A 1 120 ? 8.092 -13.458 12.121 1.00 19.17 1058 LEU A C 1
ATOM 714 O O . LEU A 1 120 ? 7.669 -14.254 12.997 1.00 21.53 1058 LEU A O 1
ATOM 719 N N . MET A 1 121 ? 8.987 -13.853 11.239 1.00 17.74 1059 MET A N 1
ATOM 720 C CA . MET A 1 121 ? 9.686 -15.091 11.236 1.00 15.65 1059 MET A CA 1
ATOM 721 C C . MET A 1 121 ? 11.191 -15.030 11.370 1.00 18.56 1059 MET A C 1
ATOM 722 O O . MET A 1 121 ? 11.748 -14.127 10.752 1.00 18.84 1059 MET A O 1
ATOM 727 N N . HIS A 1 122 ? 11.825 -15.955 12.097 1.00 20.41 1060 HIS A N 1
ATOM 728 C CA . HIS A 1 122 ? 13.245 -16.010 12.080 1.00 22.39 1060 HIS A CA 1
ATOM 729 C C . HIS A 1 122 ? 13.673 -17.408 11.977 1.00 23.75 1060 HIS A C 1
ATOM 730 O O . HIS A 1 122 ? 13.437 -18.157 12.993 1.00 23.78 1060 HIS A O 1
ATOM 737 N N . LYS A 1 123 ? 14.253 -17.823 10.881 1.00 25.11 1061 LYS A N 1
ATOM 738 C CA . LYS A 1 123 ? 14.755 -19.183 10.643 1.00 28.75 1061 LYS A CA 1
ATOM 739 C C . LYS A 1 123 ? 13.715 -20.235 11.045 1.00 28.24 1061 LYS A C 1
ATOM 740 O O . LYS A 1 123 ? 14.044 -21.213 11.783 1.00 29.01 1061 LYS A O 1
ATOM 746 N N . GLY A 1 124 ? 12.466 -20.025 10.599 1.00 24.88 1062 GLY A N 1
ATOM 747 C CA . GLY A 1 124 ? 11.432 -21.034 10.895 1.00 26.14 1062 GLY A CA 1
ATOM 748 C C . GLY A 1 124 ? 10.645 -20.799 12.187 1.00 27.31 1062 GLY A C 1
ATOM 749 O O . GLY A 1 124 ? 9.679 -21.503 12.390 1.00 26.32 1062 GLY A O 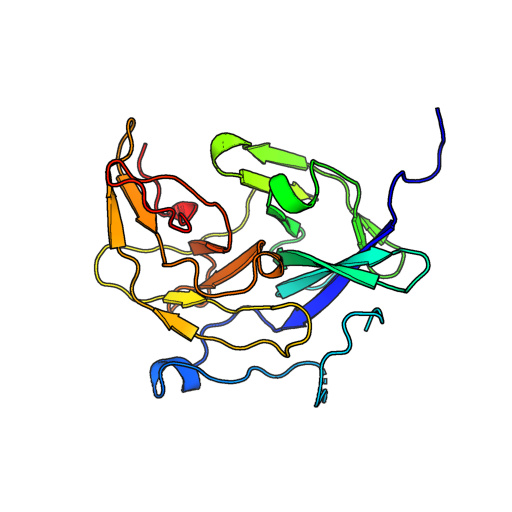1
ATOM 750 N N . LYS A 1 125 ? 11.064 -19.916 13.081 1.00 21.49 1063 LYS A N 1
ATOM 751 C CA . LYS A 1 125 ? 10.383 -19.560 14.309 1.00 22.16 1063 LYS A CA 1
ATOM 752 C C . LYS A 1 125 ? 9.531 -18.348 14.226 1.00 23.90 1063 LYS A C 1
ATOM 753 O O . LYS A 1 125 ? 10.004 -17.240 13.690 1.00 22.68 1063 LYS A O 1
ATOM 759 N N . ARG A 1 126 ? 8.279 -18.410 14.692 1.00 20.53 1064 ARG A N 1
ATOM 760 C CA . ARG A 1 126 ? 7.323 -17.385 14.551 1.00 22.68 1064 ARG A CA 1
ATOM 761 C C . ARG A 1 126 ? 7.410 -16.548 15.817 1.00 27.86 1064 ARG A C 1
ATOM 762 O O . ARG A 1 126 ? 7.599 -17.053 16.934 1.00 27.91 1064 ARG A O 1
ATOM 770 N N . ILE A 1 127 ? 7.315 -15.216 15.637 1.00 22.93 1065 ILE A N 1
ATOM 771 C CA . ILE A 1 127 ? 7.416 -14.232 16.706 1.00 22.77 1065 ILE A CA 1
ATOM 772 C C . ILE A 1 127 ? 6.166 -13.360 16.582 1.00 21.05 1065 ILE A C 1
ATOM 773 O O . ILE A 1 127 ? 5.857 -12.774 15.553 1.00 21.25 1065 ILE A O 1
ATOM 778 N N . GLU A 1 128 ? 5.399 -13.288 17.698 1.00 21.86 1066 GLU A N 1
ATOM 779 C CA . GLU A 1 128 ? 4.138 -12.591 17.651 1.00 21.42 1066 GLU A CA 1
ATOM 780 C C . GLU A 1 128 ? 4.190 -11.340 18.463 1.00 17.12 1066 GLU A C 1
ATOM 781 O O . GLU A 1 128 ? 4.971 -11.283 19.455 1.00 21.89 1066 GLU A O 1
ATOM 787 N N . PRO A 1 129 ? 3.374 -10.312 18.103 1.00 21.76 1067 PRO A N 1
ATOM 788 C CA . PRO A 1 129 ? 3.394 -9.027 18.798 1.00 21.41 1067 PRO A CA 1
ATOM 789 C C . PRO A 1 129 ? 2.928 -9.133 20.243 1.00 26.67 1067 PRO A C 1
ATOM 790 O O . PRO A 1 129 ? 1.882 -9.827 20.433 1.00 28.44 1067 PRO A O 1
ATOM 794 N N . SER A 1 130 ? 3.549 -8.402 21.180 1.00 23.44 1068 SER A N 1
ATOM 795 C CA . SER A 1 130 ? 3.138 -8.450 22.599 1.00 24.40 1068 SER A CA 1
ATOM 796 C C . SER A 1 130 ? 2.673 -7.126 23.079 1.00 29.83 1068 SER A C 1
ATOM 797 O O . SER A 1 130 ? 1.862 -7.085 24.043 1.00 29.14 1068 SER A O 1
ATOM 800 N N . TRP A 1 131 ? 3.122 -6.010 22.475 1.00 26.54 1069 TRP A N 1
ATOM 801 C CA . TRP A 1 131 ? 2.912 -4.714 23.079 1.00 27.03 1069 TRP A CA 1
ATOM 802 C C . TRP A 1 131 ? 3.182 -3.692 22.057 1.00 27.88 1069 TRP A C 1
ATOM 803 O O . TRP A 1 131 ? 4.087 -3.877 21.229 1.00 22.13 1069 TRP A O 1
ATOM 814 N N . ALA A 1 132 ? 2.378 -2.676 21.933 1.00 25.21 1070 ALA A N 1
ATOM 815 C CA . ALA A 1 132 ? 2.712 -1.566 21.044 1.00 25.42 1070 ALA A CA 1
ATOM 816 C C . ALA A 1 132 ? 2.314 -0.215 21.610 1.00 33.43 1070 ALA A C 1
ATOM 817 O O . ALA A 1 132 ? 1.406 -0.128 22.474 1.00 30.94 1070 ALA A O 1
ATOM 819 N N . ASP A 1 133 ? 3.013 0.836 21.193 1.00 30.58 1071 ASP A N 1
ATOM 820 C CA . ASP A 1 133 ? 2.601 2.197 21.507 1.00 31.43 1071 ASP A CA 1
ATOM 821 C C . ASP A 1 133 ? 2.681 2.939 20.194 1.00 32.81 1071 ASP A C 1
ATOM 822 O O . ASP A 1 133 ? 3.773 3.282 19.697 1.00 26.81 1071 ASP A O 1
ATOM 827 N N . VAL A 1 134 ? 1.537 3.115 19.547 1.00 28.87 1072 VAL A N 1
ATOM 828 C CA . VAL A 1 134 ? 1.517 3.822 18.272 1.00 29.10 1072 VAL A CA 1
ATOM 829 C C . VAL A 1 134 ? 2.072 5.261 18.323 1.00 32.77 1072 VAL A C 1
ATOM 830 O O . VAL A 1 134 ? 2.745 5.694 17.396 1.00 33.10 1072 VAL A O 1
ATOM 834 N N . LYS A 1 135 ? 1.830 6.018 19.412 1.00 32.22 1073 LYS A N 1
ATOM 835 C CA . LYS A 1 135 ? 2.413 7.351 19.496 1.00 33.03 1073 LYS A CA 1
ATOM 836 C C . LYS A 1 135 ? 3.921 7.386 19.545 1.00 27.46 1073 LYS A C 1
ATOM 837 O O . LYS A 1 135 ? 4.539 8.317 19.007 1.00 33.46 1073 LYS A O 1
ATOM 839 N N . LYS A 1 136 ? 4.532 6.405 20.169 1.00 23.25 1074 LYS A N 1
ATOM 840 C CA . LYS A 1 136 ? 5.989 6.349 20.226 1.00 23.95 1074 LYS A CA 1
ATOM 841 C C . LYS A 1 136 ? 6.491 5.649 18.951 1.00 19.83 1074 LYS A C 1
ATOM 842 O O . LYS A 1 136 ? 7.707 5.570 18.751 1.00 23.00 1074 LYS A O 1
ATOM 848 N N . ASP A 1 137 ? 5.546 5.083 18.174 1.00 22.61 1075 ASP A N 1
ATOM 849 C CA . ASP A 1 137 ? 5.889 4.271 16.953 1.00 20.35 1075 ASP A CA 1
ATOM 850 C C . ASP A 1 137 ? 6.664 3.054 17.330 1.00 19.29 1075 ASP A C 1
ATOM 851 O O . ASP A 1 137 ? 7.663 2.668 16.588 1.00 18.42 1075 ASP A O 1
ATOM 856 N N . LEU A 1 138 ? 6.356 2.398 18.449 1.00 18.69 1076 LEU A N 1
ATOM 857 C CA . LEU A 1 138 ? 7.035 1.260 18.941 1.00 17.92 1076 LEU A CA 1
ATOM 858 C C . LEU A 1 138 ? 6.246 0.000 19.002 1.00 20.00 1076 LEU A C 1
ATOM 859 O O . LEU A 1 138 ? 5.045 0.033 19.241 1.00 20.37 1076 LEU A O 1
ATOM 864 N N . ILE A 1 139 ? 6.881 -1.142 18.770 1.00 17.31 1077 ILE A N 1
ATOM 865 C CA . ILE A 1 139 ? 6.188 -2.425 18.963 1.00 18.51 1077 ILE A CA 1
ATOM 866 C C . ILE A 1 139 ? 7.177 -3.414 19.440 1.00 19.05 1077 ILE A C 1
ATOM 867 O O . ILE A 1 139 ? 8.350 -3.463 18.992 1.00 18.79 1077 ILE A O 1
ATOM 872 N N . SER A 1 140 ? 6.831 -4.268 20.430 1.00 17.19 1078 SER A N 1
ATOM 873 C CA . SER A 1 140 ? 7.620 -5.352 20.870 1.00 18.08 1078 SER A CA 1
ATOM 874 C C . SER A 1 140 ? 6.940 -6.736 20.722 1.00 18.01 1078 SER A C 1
ATOM 875 O O . SER A 1 140 ? 5.683 -6.770 20.668 1.00 20.80 1078 SER A O 1
ATOM 878 N N . TYR A 1 141 ? 7.788 -7.733 20.525 1.00 17.53 1079 TYR A N 1
ATOM 879 C CA . TYR A 1 141 ? 7.366 -9.160 20.229 1.00 17.46 1079 TYR A CA 1
ATOM 880 C C . TYR A 1 141 ? 8.028 -10.031 21.173 1.00 19.46 1079 TYR A C 1
ATOM 881 O O . TYR A 1 141 ? 9.289 -10.073 21.335 1.00 20.78 1079 TYR A O 1
ATOM 890 N N A GLY A 1 142 ? 7.209 -10.819 21.892 0.70 24.53 1080 GLY A N 1
ATOM 891 N N B GLY A 1 142 ? 7.203 -10.782 21.932 0.30 21.63 1080 GLY A N 1
ATOM 892 C CA A GLY A 1 142 ? 7.750 -11.820 22.836 0.70 26.23 1080 GLY A CA 1
ATOM 893 C CA B GLY A 1 142 ? 7.687 -11.838 22.876 0.30 22.21 1080 GLY A CA 1
ATOM 894 C C A GLY A 1 142 ? 8.184 -11.185 24.137 0.70 27.84 1080 GLY A C 1
ATOM 895 C C B GLY A 1 142 ? 7.646 -11.439 24.342 0.30 23.24 1080 GLY A C 1
ATOM 896 O O A GLY A 1 142 ? 9.157 -11.643 24.730 0.70 40.26 1080 GLY A O 1
ATOM 897 O O B GLY A 1 142 ? 7.787 -12.288 25.279 0.30 19.95 1080 GLY A O 1
ATOM 898 N N . GLY A 1 143 ? 7.472 -10.147 24.553 1.00 24.98 1081 GLY A N 1
ATOM 899 C CA . GLY A 1 143 ? 7.575 -9.522 25.865 1.00 28.01 1081 GLY A CA 1
ATOM 900 C C . GLY A 1 143 ? 7.371 -8.053 25.796 1.00 29.26 1081 GLY A C 1
ATOM 901 O O . GLY A 1 143 ? 7.209 -7.526 24.665 1.00 25.33 1081 GLY A O 1
ATOM 902 N N . GLY A 1 144 ? 7.369 -7.350 26.947 1.00 28.33 1082 GLY A N 1
ATOM 903 C CA . GLY A 1 144 ? 7.312 -5.903 26.960 1.00 25.22 1082 GLY A CA 1
ATOM 904 C C . GLY A 1 144 ? 8.727 -5.334 26.649 1.00 18.45 1082 GLY A C 1
ATOM 905 O O . GLY A 1 144 ? 9.662 -6.036 26.515 1.00 21.95 1082 GLY A O 1
ATOM 906 N N . TRP A 1 145 ? 8.760 -4.014 26.663 1.00 25.66 1083 TRP A N 1
ATOM 907 C CA . TRP A 1 145 ? 10.024 -3.303 26.274 1.00 23.64 1083 TRP A CA 1
ATOM 908 C C . TRP A 1 145 ? 11.190 -3.606 27.087 1.00 20.15 1083 TRP A C 1
ATOM 909 O O . TRP A 1 145 ? 11.091 -3.477 28.409 1.00 26.26 1083 TRP A O 1
ATOM 920 N N . LYS A 1 146 ? 12.342 -3.969 26.609 1.00 20.35 1084 LYS A N 1
ATOM 921 C CA . LYS A 1 146 ? 13.494 -4.319 27.454 1.00 22.20 1084 LYS A CA 1
ATOM 922 C C . LYS A 1 146 ? 14.619 -3.315 27.356 1.00 22.97 1084 LYS A C 1
ATOM 923 O O . LYS A 1 146 ? 15.640 -3.439 28.046 1.00 24.65 1084 LYS A O 1
ATOM 929 N N . LEU A 1 147 ? 14.447 -2.331 26.438 1.00 20.05 1085 LEU A N 1
ATOM 930 C CA . LEU A 1 147 ? 15.624 -1.523 26.107 1.00 21.02 1085 LEU A CA 1
ATOM 931 C C . LEU A 1 147 ? 15.851 -0.508 27.192 1.00 21.14 1085 LEU A C 1
ATOM 932 O O . LEU A 1 147 ? 14.921 0.114 27.558 1.00 26.76 1085 LEU A O 1
ATOM 937 N N . GLU A 1 148 ? 17.096 -0.377 27.681 1.00 21.32 1086 GLU A N 1
ATOM 938 C CA . GLU A 1 148 ? 17.302 0.408 28.925 1.00 25.46 1086 GLU A CA 1
ATOM 939 C C . GLU A 1 148 ? 18.406 1.445 28.754 1.00 25.21 1086 GLU A C 1
ATOM 940 O O . GLU A 1 148 ? 19.042 1.913 29.697 1.00 25.11 1086 GLU A O 1
ATOM 946 N N . GLY A 1 149 ? 18.683 1.830 27.530 1.00 20.48 1087 GLY A N 1
ATOM 947 C CA . GLY A 1 149 ? 19.624 2.954 27.305 1.00 21.90 1087 GLY A CA 1
ATOM 948 C C . GLY A 1 149 ? 19.103 4.253 27.887 1.00 22.46 1087 GLY A C 1
ATOM 949 O O . GLY A 1 149 ? 17.878 4.484 28.030 1.00 21.36 1087 GLY A O 1
ATOM 950 N N . GLU A 1 150 ? 20.043 5.186 28.139 1.00 22.32 1088 GLU A N 1
ATOM 951 C CA . GLU A 1 150 ? 19.715 6.469 28.714 1.00 25.06 1088 GLU A CA 1
ATOM 952 C C . GLU A 1 150 ? 20.484 7.538 28.019 1.00 24.28 1088 GLU A C 1
ATOM 953 O O . GLU A 1 150 ? 21.581 7.321 27.480 1.00 24.77 1088 GLU A O 1
ATOM 959 N N . TRP A 1 151 ? 19.897 8.752 28.062 1.00 25.51 1089 TRP A N 1
ATOM 960 C CA . TRP A 1 151 ? 20.500 9.903 27.402 1.00 23.18 1089 TRP A CA 1
ATOM 961 C C . TRP A 1 151 ? 20.086 11.140 28.158 1.00 24.57 1089 TRP A C 1
ATOM 962 O O . TRP A 1 151 ? 18.949 11.300 28.490 1.00 26.54 1089 TRP A O 1
ATOM 973 N N . LYS A 1 152 ? 21.062 11.956 28.337 1.00 24.14 1090 LYS A N 1
ATOM 974 C CA . LYS A 1 152 ? 20.788 13.278 28.894 1.00 25.40 1090 LYS A CA 1
ATOM 975 C C . LYS A 1 152 ? 21.555 14.232 28.067 1.00 24.54 1090 LYS A C 1
ATOM 976 O O . LYS A 1 152 ? 22.578 13.900 27.406 1.00 24.02 1090 LYS A O 1
ATOM 978 N N . GLU A 1 153 ? 21.050 15.462 28.091 1.00 26.02 1091 GLU A N 1
ATOM 979 C CA . GLU A 1 153 ? 21.466 16.500 27.247 1.00 26.26 1091 GLU A CA 1
ATOM 980 C C . GLU A 1 153 ? 23.003 16.578 27.223 1.00 24.68 1091 GLU A C 1
ATOM 981 O O . GLU A 1 153 ? 23.757 16.491 28.278 1.00 26.56 1091 GLU A O 1
ATOM 987 N N . GLY A 1 154 ? 23.521 16.720 26.001 1.00 26.37 1092 GLY A N 1
ATOM 988 C CA . GLY A 1 154 ? 24.988 16.873 25.796 1.00 27.01 1092 GLY A CA 1
ATOM 989 C C . GLY A 1 154 ? 25.832 15.546 25.628 1.00 28.36 1092 GLY A C 1
ATOM 990 O O . GLY A 1 154 ? 27.014 15.588 25.268 1.00 32.06 1092 GLY A O 1
ATOM 991 N N . GLU A 1 155 ? 25.241 14.433 26.042 1.00 25.13 1093 GLU A N 1
ATOM 992 C CA . GLU A 1 155 ? 25.894 13.087 25.753 1.00 22.46 1093 GLU A CA 1
ATOM 993 C C . GLU A 1 155 ? 25.774 12.756 24.297 1.00 20.87 1093 GLU A C 1
ATOM 994 O O . GLU A 1 155 ? 24.832 13.181 23.630 1.00 24.80 1093 GLU A O 1
ATOM 1000 N N . GLU A 1 156 ? 26.735 11.928 23.865 1.00 20.01 1094 GLU A N 1
ATOM 1001 C CA . GLU A 1 156 ? 26.533 11.467 22.467 1.00 20.65 1094 GLU A CA 1
ATOM 1002 C C . GLU A 1 156 ? 26.125 10.020 22.515 1.00 18.62 1094 GLU A C 1
ATOM 1003 O O . GLU A 1 156 ? 26.264 9.244 23.476 1.00 19.56 1094 GLU A O 1
ATOM 1009 N N . VAL A 1 157 ? 25.553 9.674 21.333 1.00 17.08 1095 VAL A N 1
ATOM 1010 C CA . VAL A 1 157 ? 25.012 8.261 21.124 1.00 14.62 1095 VAL A CA 1
ATOM 1011 C C . VAL A 1 157 ? 25.591 7.808 19.767 1.00 15.83 1095 VAL A C 1
ATOM 1012 O O . VAL A 1 157 ? 26.163 8.595 19.000 1.00 17.66 1095 VAL A O 1
ATOM 1016 N N . GLN A 1 158 ? 25.419 6.524 19.517 1.00 14.10 1096 GLN A N 1
ATOM 1017 C CA . GLN A 1 158 ? 25.731 5.954 18.178 1.00 13.40 1096 GLN A CA 1
ATOM 1018 C C . GLN A 1 158 ? 24.469 5.359 17.591 1.00 13.00 1096 GLN A C 1
ATOM 1019 O O . GLN A 1 158 ? 23.770 4.563 18.254 1.00 14.07 1096 GLN A O 1
ATOM 1025 N N . VAL A 1 159 ? 24.215 5.769 16.336 1.00 13.32 1097 VAL A N 1
ATOM 1026 C CA . VAL A 1 159 ? 23.199 5.087 15.558 1.00 13.25 1097 VAL A CA 1
ATOM 1027 C C . VAL A 1 159 ? 23.891 3.836 14.956 1.00 13.27 1097 VAL A C 1
ATOM 1028 O O . VAL A 1 159 ? 24.873 4.022 14.201 1.00 13.04 1097 VAL A O 1
ATOM 1032 N N . LEU A 1 160 ? 23.489 2.643 15.316 1.00 11.84 1098 LEU A N 1
ATOM 1033 C CA A LEU A 1 160 ? 24.073 1.470 14.660 0.50 12.49 1098 LEU A CA 1
ATOM 1034 C CA B LEU A 1 160 ? 23.979 1.392 14.715 0.50 13.55 1098 LEU A CA 1
ATOM 1035 C C . LEU A 1 160 ? 23.122 1.122 13.492 1.00 13.00 1098 LEU A C 1
ATOM 1036 O O . LEU A 1 160 ? 22.130 0.405 13.601 1.00 13.24 1098 LEU A O 1
ATOM 1045 N N . ALA A 1 161 ? 23.429 1.814 12.407 1.00 10.95 1099 ALA A N 1
ATOM 1046 C CA . ALA A 1 161 ? 22.517 1.832 11.250 1.00 11.59 1099 ALA A CA 1
ATOM 1047 C C . ALA A 1 161 ? 22.585 0.612 10.420 1.00 11.10 1099 ALA A C 1
ATOM 1048 O O . ALA A 1 161 ? 23.694 0.226 9.965 1.00 11.64 1099 ALA A O 1
ATOM 1050 N N . LEU A 1 162 ? 21.444 -0.042 10.248 1.00 11.46 1100 LEU A N 1
ATOM 1051 C CA . LEU A 1 162 ? 21.332 -1.126 9.216 1.00 10.99 1100 LEU A CA 1
ATOM 1052 C C . LEU A 1 162 ? 20.537 -0.633 8.060 1.00 11.20 1100 LEU A C 1
ATOM 1053 O O . LEU A 1 162 ? 19.288 -0.650 8.110 1.00 12.30 1100 LEU A O 1
ATOM 1058 N N . GLU A 1 163 ? 21.231 -0.039 7.097 1.00 11.13 1101 GLU A N 1
ATOM 1059 C CA . GLU A 1 163 ? 20.479 0.559 5.956 1.00 10.88 1101 GLU A CA 1
ATOM 1060 C C . GLU A 1 163 ? 20.292 -0.477 4.855 1.00 10.78 1101 GLU A C 1
ATOM 1061 O O . GLU A 1 163 ? 21.179 -1.339 4.672 1.00 11.62 1101 GLU A O 1
ATOM 1067 N N . PRO A 1 164 ? 19.212 -0.370 4.104 1.00 10.62 1102 PRO A N 1
ATOM 1068 C CA . PRO A 1 164 ? 19.080 -1.281 2.924 1.00 11.24 1102 PRO A CA 1
ATOM 1069 C C . PRO A 1 164 ? 20.298 -1.135 2.035 1.00 11.52 1102 PRO A C 1
ATOM 1070 O O . PRO A 1 164 ? 20.775 -0.088 1.680 1.00 11.80 1102 PRO A O 1
ATOM 1074 N N . GLY A 1 165 ? 20.800 -2.349 1.695 1.00 12.09 1103 GLY A N 1
ATOM 1075 C CA . GLY A 1 165 ? 21.940 -2.425 0.750 1.00 12.60 1103 GLY A CA 1
ATOM 1076 C C . GLY A 1 165 ? 23.309 -2.175 1.364 1.00 12.65 1103 GLY A C 1
ATOM 1077 O O . GLY A 1 165 ? 24.275 -2.218 0.618 1.00 13.20 1103 GLY A O 1
ATOM 1078 N N . LYS A 1 166 ? 23.383 -1.920 2.696 1.00 12.12 1104 LYS A N 1
ATOM 1079 C CA . LYS A 1 166 ? 24.684 -1.553 3.281 1.00 11.58 1104 LYS A CA 1
ATOM 1080 C C . LYS A 1 166 ? 24.933 -2.429 4.433 1.00 12.58 1104 LYS A C 1
ATOM 1081 O O . LYS A 1 166 ? 24.087 -2.747 5.268 1.00 13.51 1104 LYS A O 1
ATOM 1087 N N . ASN A 1 167 ? 26.263 -2.768 4.633 1.00 13.95 1105 ASN A N 1
ATOM 1088 C CA . ASN A 1 167 ? 26.692 -3.367 5.880 1.00 13.92 1105 ASN A CA 1
ATOM 1089 C C . ASN A 1 167 ? 26.496 -2.445 7.068 1.00 12.94 1105 ASN A C 1
ATOM 1090 O O . ASN A 1 167 ? 26.351 -1.235 6.865 1.00 13.68 1105 ASN A O 1
ATOM 1095 N N . PRO A 1 168 ? 26.351 -2.992 8.245 1.00 14.10 1106 PRO A N 1
ATOM 1096 C CA . PRO A 1 168 ? 26.093 -2.140 9.416 1.00 13.86 1106 PRO A CA 1
ATOM 1097 C C . PRO A 1 168 ? 27.187 -1.089 9.591 1.00 12.70 1106 PRO A C 1
ATOM 1098 O O . PRO A 1 168 ? 28.388 -1.364 9.351 1.00 14.71 1106 PRO A O 1
ATOM 1102 N N . ARG A 1 169 ? 26.823 0.099 10.100 1.00 13.02 1107 ARG A N 1
ATOM 1103 C CA . ARG A 1 169 ? 27.833 1.160 10.357 1.00 13.96 1107 ARG A CA 1
ATOM 1104 C C . ARG A 1 169 ? 27.376 1.828 11.617 1.00 13.94 1107 ARG A C 1
ATOM 1105 O O . ARG A 1 169 ? 26.198 2.170 11.775 1.00 15.61 1107 ARG A O 1
ATOM 1113 N N . ALA A 1 170 ? 28.327 2.177 12.489 1.00 13.21 1108 ALA A N 1
ATOM 1114 C CA . ALA A 1 170 ? 28.010 2.971 13.684 1.00 12.98 1108 ALA A CA 1
ATOM 1115 C C . ALA A 1 170 ? 28.333 4.383 13.388 1.00 15.61 1108 ALA A C 1
ATOM 1116 O O . ALA A 1 170 ? 29.453 4.668 12.894 1.00 15.90 1108 ALA A O 1
ATOM 1118 N N . VAL A 1 171 ? 27.422 5.347 13.646 1.00 14.45 1109 VAL A N 1
ATOM 1119 C CA . VAL A 1 171 ? 27.637 6.740 13.396 1.00 15.11 1109 VAL A CA 1
ATOM 1120 C C . VAL A 1 171 ? 27.371 7.485 14.728 1.00 15.30 1109 VAL A C 1
ATOM 1121 O O . VAL A 1 171 ? 26.284 7.467 15.298 1.00 15.22 1109 VAL A O 1
ATOM 1125 N N . GLN A 1 172 ? 28.412 8.191 15.198 1.00 16.89 1110 GLN A N 1
ATOM 1126 C CA . GLN A 1 172 ? 28.235 8.859 16.481 1.00 19.23 1110 GLN A CA 1
ATOM 1127 C C . GLN A 1 172 ? 27.637 10.253 16.254 1.00 22.34 1110 GLN A C 1
ATOM 1128 O O . GLN A 1 172 ? 27.959 10.924 15.252 1.00 26.42 1110 GLN A O 1
ATOM 1134 N N . THR A 1 173 ? 26.681 10.637 17.124 1.00 19.08 1111 THR A N 1
ATOM 1135 C CA . THR A 1 173 ? 25.947 11.853 16.889 1.00 22.15 1111 THR A CA 1
ATOM 1136 C C . THR A 1 173 ? 25.547 12.416 18.215 1.00 23.69 1111 THR A C 1
ATOM 1137 O O . THR A 1 173 ? 25.457 11.686 19.215 1.00 21.81 1111 THR A O 1
ATOM 1141 N N . LYS A 1 174 ? 25.227 13.721 18.223 1.00 24.85 1112 LYS A N 1
ATOM 1142 C CA . LYS A 1 174 ? 24.785 14.337 19.476 1.00 25.88 1112 LYS A CA 1
ATOM 1143 C C . LYS A 1 174 ? 23.306 14.672 19.293 1.00 21.64 1112 LYS A C 1
ATOM 1144 O O . LYS A 1 174 ? 22.991 15.532 18.457 1.00 25.95 1112 LYS A O 1
ATOM 1150 N N . PRO A 1 175 ? 22.368 14.012 20.013 1.00 20.04 1113 PRO A N 1
ATOM 1151 C CA . PRO A 1 175 ? 20.954 14.364 19.934 1.00 19.02 1113 PRO A CA 1
ATOM 1152 C C . PRO A 1 175 ? 20.672 15.819 20.401 1.00 19.25 1113 PRO A C 1
ATOM 1153 O O . PRO A 1 175 ? 21.506 16.365 21.112 1.00 23.43 1113 PRO A O 1
ATOM 1157 N N . GLY A 1 176 ? 19.637 16.358 19.853 1.00 19.42 1114 GLY A N 1
ATOM 1158 C CA . GLY A 1 176 ? 19.096 17.692 20.354 1.00 20.21 1114 GLY A CA 1
ATOM 1159 C C . GLY A 1 176 ? 17.902 17.447 21.137 1.00 23.06 1114 GLY A C 1
ATOM 1160 O O . GLY A 1 176 ? 17.196 16.461 21.154 1.00 23.54 1114 GLY A O 1
ATOM 1161 N N . LEU A 1 177 ? 17.687 18.439 22.072 1.00 25.27 1115 LEU A N 1
ATOM 1162 C CA . LEU A 1 177 ? 16.639 18.276 23.025 1.00 32.29 1115 LEU A CA 1
ATOM 1163 C C . LEU A 1 177 ? 15.392 19.022 22.472 1.00 37.49 1115 LEU A C 1
ATOM 1164 O O . LEU A 1 177 ? 15.537 20.027 21.716 1.00 42.98 1115 LEU A O 1
ATOM 1169 N N . PHE A 1 178 ? 14.193 18.457 22.684 1.00 36.40 1116 PHE A N 1
ATOM 1170 C CA . PHE A 1 178 ? 12.906 19.043 22.146 1.00 39.16 1116 PHE A CA 1
ATOM 1171 C C . PHE A 1 178 ? 11.811 19.075 23.233 1.00 40.90 1116 PHE A C 1
ATOM 1172 O O . PHE A 1 178 ? 11.671 18.161 24.062 1.00 38.10 1116 PHE A O 1
ATOM 1180 N N . LYS A 1 179 ? 11.055 20.177 23.264 1.00 39.93 1117 LYS A N 1
ATOM 1181 C CA . LYS A 1 179 ? 9.874 20.252 24.097 1.00 39.76 1117 LYS A CA 1
ATOM 1182 C C . LYS A 1 179 ? 8.712 19.583 23.364 1.00 42.77 1117 LYS A C 1
ATOM 1183 O O . LYS A 1 179 ? 8.505 19.801 22.142 1.00 46.84 1117 LYS A O 1
ATOM 1185 N N . THR A 1 180 ? 7.990 18.702 24.048 1.00 38.30 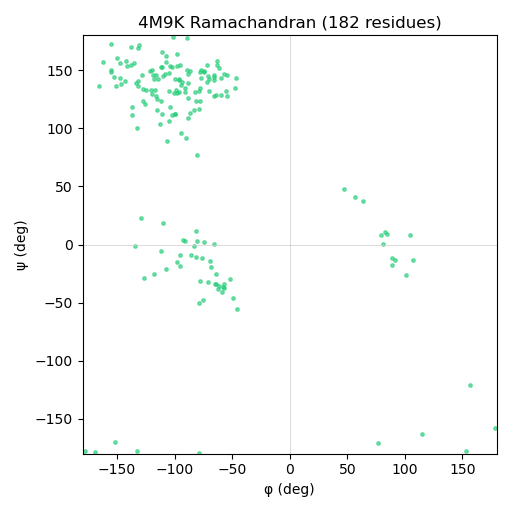1118 THR A N 1
ATOM 1186 C CA . THR A 1 180 ? 6.843 18.087 23.411 1.00 45.03 1118 THR A CA 1
ATOM 1187 C C . THR A 1 180 ? 5.641 18.827 23.966 1.00 46.20 1118 THR A C 1
ATOM 1188 O O . THR A 1 180 ? 5.783 19.691 24.841 1.00 39.99 1118 THR A O 1
ATOM 1192 N N . ASN A 1 181 ? 4.445 18.476 23.511 1.00 54.41 1119 ASN A N 1
ATOM 1193 C CA . ASN A 1 181 ? 3.261 19.070 24.122 1.00 60.29 1119 ASN A CA 1
ATOM 1194 C C . ASN A 1 181 ? 2.841 18.375 25.461 1.00 62.72 1119 ASN A C 1
ATOM 1195 O O . ASN A 1 181 ? 1.765 18.626 26.008 1.00 67.03 1119 ASN A O 1
ATOM 1200 N N . THR A 1 182 ? 3.720 17.514 25.988 1.00 60.07 1120 THR A N 1
ATOM 1201 C CA . THR A 1 182 ? 3.550 16.852 27.301 1.00 51.93 1120 THR A CA 1
ATOM 1202 C C . THR A 1 182 ? 4.816 16.857 28.212 1.00 45.26 1120 THR A C 1
ATOM 1203 O O . THR A 1 182 ? 4.775 16.350 29.329 1.00 48.23 1120 THR A O 1
ATOM 1207 N N . GLY A 1 183 ? 5.919 17.422 27.736 1.00 43.97 1121 GLY A N 1
ATOM 1208 C CA . GLY A 1 183 ? 7.193 17.392 28.468 1.00 40.78 1121 GLY A CA 1
ATOM 1209 C C . GLY A 1 183 ? 8.358 17.579 27.504 1.00 37.73 1121 GLY A C 1
ATOM 1210 O O . GLY A 1 183 ? 8.421 18.618 26.809 1.00 35.36 1121 GLY A O 1
ATOM 1211 N N . THR A 1 184 ? 9.279 16.616 27.441 1.00 35.81 1122 THR A N 1
ATOM 1212 C CA . THR A 1 184 ? 10.514 16.785 26.621 1.00 32.11 1122 THR A CA 1
ATOM 1213 C C . THR A 1 184 ? 10.911 15.470 25.950 1.00 32.56 1122 THR A C 1
ATOM 1214 O O . THR A 1 184 ? 10.490 14.432 26.407 1.00 31.93 1122 THR A O 1
ATOM 1218 N N . ILE A 1 185 ? 11.680 15.561 24.862 1.00 33.86 1123 ILE A N 1
ATOM 1219 C CA . ILE A 1 185 ? 12.321 14.375 24.146 1.00 32.64 1123 ILE A CA 1
ATOM 1220 C C . ILE A 1 185 ? 13.580 14.776 23.358 1.00 24.09 1123 ILE A C 1
ATOM 1221 O O . ILE A 1 185 ? 13.740 15.902 22.795 1.00 25.77 1123 ILE A O 1
ATOM 1226 N N . GLY A 1 186 ? 14.495 13.785 23.269 1.00 26.06 1124 GLY A N 1
ATOM 1227 C CA . GLY A 1 186 ? 15.742 14.045 22.521 1.00 22.53 1124 GLY A CA 1
ATOM 1228 C C . GLY A 1 186 ? 15.431 13.482 21.100 1.00 16.31 1124 GLY A C 1
ATOM 1229 O O . GLY A 1 186 ? 14.524 12.608 20.980 1.00 20.83 1124 GLY A O 1
ATOM 1230 N N . ALA A 1 187 ? 16.155 14.069 20.162 1.00 17.46 1125 ALA A N 1
ATOM 1231 C CA . ALA A 1 187 ? 16.024 13.468 18.775 1.00 16.67 1125 ALA A CA 1
ATOM 1232 C C . ALA A 1 187 ? 17.300 13.605 18.089 1.00 18.19 1125 ALA A C 1
ATOM 1233 O O . ALA A 1 187 ? 18.152 14.425 18.291 1.00 19.23 1125 ALA A O 1
ATOM 1235 N N . VAL A 1 188 ? 17.518 12.703 17.067 1.00 17.94 1126 VAL A N 1
ATOM 1236 C CA . VAL A 1 188 ? 18.621 12.798 16.159 1.00 17.15 1126 VAL A CA 1
ATOM 1237 C C . VAL A 1 188 ? 18.069 13.163 14.735 1.00 14.12 1126 VAL A C 1
ATOM 1238 O O . VAL A 1 188 ? 16.857 13.055 14.498 1.00 16.57 1126 VAL A O 1
ATOM 1242 N N . SER A 1 189 ? 18.981 13.574 13.854 1.00 17.19 1127 SER A N 1
ATOM 1243 C CA . SER A 1 189 ? 18.594 14.015 12.527 1.00 16.97 1127 SER A CA 1
ATOM 1244 C C . SER A 1 189 ? 18.295 12.656 11.720 1.00 16.99 1127 SER A C 1
ATOM 1245 O O . SER A 1 189 ? 18.888 11.582 11.949 1.00 16.14 1127 SER A O 1
ATOM 1248 N N . LEU A 1 190 ? 17.379 12.844 10.785 1.00 16.10 1128 LEU A N 1
ATOM 1249 C CA . LEU A 1 190 ? 16.963 11.704 9.881 1.00 14.86 1128 LEU A CA 1
ATOM 1250 C C . LEU A 1 190 ? 18.000 11.543 8.759 1.00 14.75 1128 LEU A C 1
ATOM 1251 O O . LEU A 1 190 ? 17.798 12.009 7.635 1.00 17.02 1128 LEU A O 1
ATOM 1256 N N . ASP A 1 191 ? 19.138 10.963 9.034 1.00 14.87 1129 ASP A N 1
ATOM 1257 C CA . ASP A 1 191 ? 20.306 10.981 8.185 1.00 15.43 1129 ASP A CA 1
ATOM 1258 C C . ASP A 1 191 ? 20.622 9.594 7.555 1.00 12.11 1129 ASP A C 1
ATOM 1259 O O . ASP A 1 191 ? 21.733 9.360 7.198 1.00 14.07 1129 ASP A O 1
ATOM 1264 N N . PHE A 1 192 ? 19.623 8.722 7.548 1.00 11.96 1130 PHE A N 1
ATOM 1265 C CA . PHE A 1 192 ? 19.777 7.369 6.975 1.00 11.58 1130 PHE A CA 1
ATOM 1266 C C . PHE A 1 192 ? 18.570 7.005 6.175 1.00 12.31 1130 PHE A C 1
ATOM 1267 O O . PHE A 1 192 ? 17.531 7.701 6.194 1.00 12.41 1130 PHE A O 1
ATOM 1275 N N . SER A 1 193 ? 18.633 5.894 5.410 1.00 12.37 1131 SER A N 1
ATOM 1276 C CA . SER A 1 193 ? 17.438 5.463 4.677 1.00 12.06 1131 SER A CA 1
ATOM 1277 C C . SER A 1 193 ? 16.252 5.295 5.567 1.00 11.20 1131 SER A C 1
ATOM 1278 O O . SER A 1 193 ? 16.416 4.828 6.678 1.00 11.37 1131 SER A O 1
ATOM 1281 N N . PRO A 1 194 ? 15.070 5.588 5.089 1.00 12.08 1132 PRO A N 1
ATOM 1282 C CA . PRO A 1 194 ? 13.879 5.178 5.859 1.00 11.61 1132 PRO A CA 1
ATOM 1283 C C . PRO A 1 194 ? 13.810 3.697 6.267 1.00 11.93 1132 PRO A C 1
ATOM 1284 O O . PRO A 1 194 ? 13.249 3.321 7.302 1.00 12.58 1132 PRO A O 1
ATOM 1288 N N . GLY A 1 195 ? 14.426 2.835 5.437 1.00 11.93 1133 GLY A N 1
ATOM 1289 C CA . GLY A 1 195 ? 14.451 1.441 5.729 1.00 12.13 1133 GLY A CA 1
ATOM 1290 C C . GLY A 1 195 ? 15.407 1.004 6.856 1.00 11.64 1133 GLY A C 1
ATOM 1291 O O . GLY A 1 195 ? 15.442 -0.147 7.218 1.00 12.46 1133 GLY A O 1
ATOM 1292 N N . THR A 1 196 ? 16.071 2.041 7.451 1.00 11.13 1134 THR A N 1
ATOM 1293 C CA . THR A 1 196 ? 16.890 1.873 8.659 1.00 12.06 1134 THR A CA 1
ATOM 1294 C C . THR A 1 196 ? 16.013 1.863 9.883 1.00 12.55 1134 THR A C 1
ATOM 1295 O O . THR A 1 196 ? 16.485 1.498 10.965 1.00 12.09 1134 THR A O 1
ATOM 1299 N N . SER A 1 197 ? 14.722 2.221 9.733 1.00 11.50 1135 SER A N 1
ATOM 1300 C CA . SER A 1 197 ? 13.820 2.372 10.891 1.00 12.72 1135 SER A CA 1
ATOM 1301 C C . SER A 1 197 ? 13.822 1.108 11.725 1.00 11.57 1135 SER A C 1
ATOM 1302 O O . SER A 1 197 ? 13.671 0.007 11.216 1.00 12.81 1135 SER A O 1
ATOM 1305 N N . GLY A 1 198 ? 14.066 1.277 13.055 1.00 11.40 1136 GLY A N 1
ATOM 1306 C CA . GLY A 1 198 ? 14.158 0.180 14.014 1.00 12.04 1136 GLY A CA 1
ATOM 1307 C C . GLY A 1 198 ? 15.577 -0.053 14.431 1.00 12.37 1136 GLY A C 1
ATOM 1308 O O . GLY A 1 198 ? 15.813 -0.834 15.379 1.00 12.93 1136 GLY A O 1
ATOM 1309 N N . SER A 1 199 ? 16.565 0.535 13.714 1.00 12.41 1137 SER A N 1
ATOM 1310 C CA . SER A 1 199 ? 17.991 0.304 14.115 1.00 10.84 1137 SER A CA 1
ATOM 1311 C C . SER A 1 199 ? 18.264 0.916 15.485 1.00 11.91 1137 SER A C 1
ATOM 1312 O O . SER A 1 199 ? 17.683 1.977 15.800 1.00 12.11 1137 SER A O 1
ATOM 1315 N N . PRO A 1 200 ? 19.082 0.285 16.275 1.00 12.17 1138 PRO A N 1
ATOM 1316 C CA . PRO A 1 200 ? 19.281 0.857 17.620 1.00 11.63 1138 PRO A CA 1
ATOM 1317 C C . PRO A 1 200 ? 20.181 2.040 17.672 1.00 12.95 1138 PRO A C 1
ATOM 1318 O O . PRO A 1 200 ? 21.168 2.174 16.943 1.00 13.16 1138 PRO A O 1
ATOM 1322 N N . ILE A 1 201 ? 19.851 2.910 18.655 1.00 12.62 1139 ILE A N 1
ATOM 1323 C CA . ILE A 1 201 ? 20.653 4.060 18.981 1.00 13.51 1139 ILE A CA 1
ATOM 1324 C C . ILE A 1 201 ? 21.167 3.828 20.422 1.00 12.97 1139 ILE A C 1
ATOM 1325 O O . ILE A 1 201 ? 20.372 3.598 21.334 1.00 15.08 1139 ILE A O 1
ATOM 1330 N N . VAL A 1 202 ? 22.510 3.694 20.531 1.00 13.30 1140 VAL A N 1
ATOM 1331 C CA . VAL A 1 202 ? 23.129 3.164 21.766 1.00 14.26 1140 VAL A CA 1
ATOM 1332 C C . VAL A 1 202 ? 23.876 4.271 22.472 1.00 15.14 1140 VAL A C 1
ATOM 1333 O O . VAL A 1 202 ? 24.481 5.188 21.920 1.00 14.09 1140 VAL A O 1
ATOM 1337 N N . ASP A 1 203 ? 23.820 4.154 23.799 1.00 16.03 1141 ASP A N 1
ATOM 1338 C CA . ASP A 1 203 ? 24.621 5.025 24.660 1.00 15.97 1141 ASP A CA 1
ATOM 1339 C C . ASP A 1 203 ? 26.015 4.378 24.905 1.00 16.85 1141 ASP A C 1
ATOM 1340 O O . ASP A 1 203 ? 26.313 3.283 24.448 1.00 14.60 1141 ASP A O 1
ATOM 1345 N N . LYS A 1 204 ? 26.886 5.087 25.653 1.00 16.46 1142 LYS A N 1
ATOM 1346 C CA . LYS A 1 204 ? 28.272 4.611 25.815 1.00 17.27 1142 LYS A CA 1
ATOM 1347 C C . LYS A 1 204 ? 28.359 3.339 26.660 1.00 17.16 1142 LYS A C 1
ATOM 1348 O O . LYS A 1 204 ? 29.400 2.698 26.657 1.00 18.24 1142 LYS A O 1
ATOM 1354 N N . LYS A 1 205 ? 27.293 2.942 27.389 1.00 16.14 1143 LYS A N 1
ATOM 1355 C CA . LYS A 1 205 ? 27.219 1.656 28.091 1.00 17.74 1143 LYS A CA 1
ATOM 1356 C C . LYS A 1 205 ? 26.779 0.479 27.160 1.00 20.39 1143 LYS A C 1
ATOM 1357 O O . LYS A 1 205 ? 26.702 -0.728 27.571 1.00 21.73 1143 LYS A O 1
ATOM 1363 N N . GLY A 1 206 ? 26.502 0.793 25.879 1.00 17.25 1144 GLY A N 1
ATOM 1364 C CA . GLY A 1 206 ? 26.03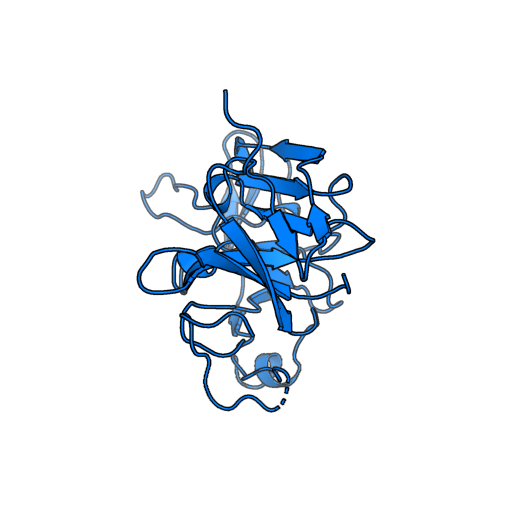7 -0.259 24.957 1.00 20.43 1144 GLY A CA 1
ATOM 1365 C C . GLY A 1 206 ? 24.560 -0.487 25.118 1.00 19.09 1144 GLY A C 1
ATOM 1366 O O . GLY A 1 206 ? 24.051 -1.493 24.561 1.00 23.86 1144 GLY A O 1
ATOM 1367 N N . LYS A 1 207 ? 23.828 0.327 25.826 1.00 16.38 1145 LYS A N 1
ATOM 1368 C CA . LYS A 1 207 ? 22.373 0.044 26.017 1.00 18.24 1145 LYS A CA 1
ATOM 1369 C C . LYS A 1 207 ? 21.572 0.967 25.062 1.00 17.18 1145 LYS A C 1
ATOM 1370 O O . LYS A 1 207 ? 22.088 1.950 24.563 1.00 16.58 1145 LYS A O 1
ATOM 1376 N N . VAL A 1 208 ? 20.412 0.475 24.698 1.00 16.83 1146 VAL A N 1
ATOM 1377 C CA . VAL A 1 208 ? 19.656 1.095 23.613 1.00 16.13 1146 VAL A CA 1
ATOM 1378 C C . VAL A 1 208 ? 18.784 2.224 24.118 1.00 14.98 1146 VAL A C 1
ATOM 1379 O O . VAL A 1 208 ? 17.747 1.883 24.827 1.00 17.92 1146 VAL A O 1
ATOM 1383 N N . VAL A 1 209 ? 19.080 3.454 23.736 1.00 14.96 1147 VAL A N 1
ATOM 1384 C CA . VAL A 1 209 ? 18.264 4.593 24.245 1.00 15.93 1147 VAL A CA 1
ATOM 1385 C C . VAL A 1 209 ? 16.958 4.600 23.437 1.00 19.51 1147 VAL A C 1
ATOM 1386 O O . VAL A 1 209 ? 15.932 5.129 23.919 1.00 21.54 1147 VAL A O 1
ATOM 1390 N N . GLY A 1 210 ? 17.012 4.176 22.178 1.00 15.90 1148 GLY A N 1
ATOM 1391 C CA . GLY A 1 210 ? 15.758 4.266 21.353 1.00 17.55 1148 GLY A CA 1
ATOM 1392 C C . GLY A 1 210 ? 16.125 3.670 20.021 1.00 15.68 1148 GLY A C 1
ATOM 1393 O O . GLY A 1 210 ? 17.224 3.166 19.813 1.00 14.77 1148 GLY A O 1
ATOM 1394 N N . LEU A 1 211 ? 15.129 3.721 19.141 1.00 14.81 1149 LEU A N 1
ATOM 1395 C CA . LEU A 1 211 ? 15.272 3.106 17.790 1.00 11.96 1149 LEU A CA 1
ATOM 1396 C C . LEU A 1 211 ? 15.115 4.229 16.787 1.00 13.71 1149 LEU A C 1
ATOM 1397 O O . LEU A 1 211 ? 14.307 5.184 16.928 1.00 14.92 1149 LEU A O 1
ATOM 1402 N N . TYR A 1 212 ? 15.869 4.105 15.666 1.00 12.77 1150 TYR A N 1
ATOM 1403 C CA . TYR A 1 212 ? 15.848 5.123 14.586 1.00 12.52 1150 TYR A CA 1
ATOM 1404 C C . TYR A 1 212 ? 14.519 5.048 13.853 1.00 12.37 1150 TYR A C 1
ATOM 1405 O O . TYR A 1 212 ? 13.876 4.012 13.683 1.00 13.45 1150 TYR A O 1
ATOM 1414 N N . GLY A 1 213 ? 14.073 6.259 13.428 1.00 13.94 1151 GLY A N 1
ATOM 1415 C CA . GLY A 1 213 ? 12.888 6.251 12.446 1.00 14.37 1151 GLY A CA 1
ATOM 1416 C C . GLY A 1 213 ? 11.552 6.623 13.009 1.00 16.73 1151 GLY A C 1
ATOM 1417 O O . GLY A 1 213 ? 10.553 6.279 12.412 1.00 17.26 1151 GLY A O 1
ATOM 1418 N N . ASN A 1 214 ? 11.477 7.101 14.295 1.00 17.73 1152 ASN A N 1
ATOM 1419 C CA . ASN A 1 214 ? 10.169 7.586 14.815 1.00 18.23 1152 ASN A CA 1
ATOM 1420 C C . ASN A 1 214 ? 10.166 9.053 14.453 1.00 16.47 1152 ASN A C 1
ATOM 1421 O O . ASN A 1 214 ? 10.676 9.914 15.219 1.00 16.92 1152 ASN A O 1
ATOM 1426 N N . GLY A 1 215 ? 9.621 9.389 13.268 1.00 18.25 1153 GLY A N 1
ATOM 1427 C CA . GLY A 1 215 ? 9.668 10.739 12.766 1.00 17.76 1153 GLY A CA 1
ATOM 1428 C C . GLY A 1 215 ? 8.562 11.569 13.412 1.00 21.55 1153 GLY A C 1
ATOM 1429 O O . GLY A 1 215 ? 7.389 11.189 13.426 1.00 22.85 1153 GLY A O 1
ATOM 1430 N N . VAL A 1 216 ? 9.047 12.624 14.020 1.00 21.57 1154 VAL A N 1
ATOM 1431 C CA A VAL A 1 216 ? 8.082 13.543 14.629 0.70 24.51 1154 VAL A CA 1
ATOM 1432 C CA B VAL A 1 216 ? 8.193 13.589 14.804 0.30 21.97 1154 VAL A CA 1
ATOM 1433 C C . VAL A 1 216 ? 8.360 14.923 14.144 1.00 24.00 1154 VAL A C 1
ATOM 1434 O O . VAL A 1 216 ? 9.450 15.339 13.791 1.00 22.66 1154 VAL A O 1
ATOM 1441 N N . VAL A 1 217 ? 7.251 15.706 14.078 1.00 24.67 1155 VAL A N 1
ATOM 1442 C CA A VAL A 1 217 ? 7.335 17.015 13.458 0.50 27.67 1155 VAL A CA 1
ATOM 1443 C CA B VAL A 1 217 ? 7.442 17.011 13.459 0.50 28.06 1155 VAL A CA 1
ATOM 1444 C C . VAL A 1 217 ? 7.703 18.135 14.468 1.00 23.88 1155 VAL A C 1
ATOM 1445 O O . VAL A 1 217 ? 7.237 18.063 15.626 1.00 29.46 1155 VAL A O 1
ATOM 1452 N N . THR A 1 218 ? 8.517 19.109 14.060 1.00 28.48 1156 THR A N 1
ATOM 1453 C CA . THR A 1 218 ? 8.790 20.191 14.976 1.00 34.87 1156 THR A CA 1
ATOM 1454 C C . THR A 1 218 ? 7.824 21.337 14.546 1.00 36.28 1156 THR A C 1
ATOM 1455 O O . THR A 1 218 ? 7.130 21.239 13.481 1.00 40.91 1156 THR A O 1
ATOM 1459 N N . ARG A 1 219 ? 7.671 22.289 15.466 1.00 49.32 1157 ARG A N 1
ATOM 1460 C CA . ARG A 1 219 ? 6.864 23.527 15.265 1.00 55.17 1157 ARG A CA 1
ATOM 1461 C C . ARG A 1 219 ? 7.419 24.311 14.072 1.00 60.15 1157 ARG A C 1
ATOM 1462 O O . ARG A 1 219 ? 6.664 24.852 13.257 1.00 66.34 1157 ARG A O 1
ATOM 1464 N N . SER A 1 220 ? 8.747 24.358 13.992 1.00 58.26 1158 SER A N 1
ATOM 1465 C CA . SER A 1 220 ? 9.481 24.876 12.833 1.00 62.70 1158 SER A CA 1
ATOM 1466 C C . SER A 1 220 ? 9.333 24.059 11.530 1.00 66.79 1158 SER A C 1
ATOM 1467 O O . SER A 1 220 ? 9.906 24.440 10.514 1.00 74.72 1158 SER A O 1
ATOM 1470 N N . GLY A 1 221 ? 8.553 22.968 11.551 1.00 63.19 1159 GLY A N 1
ATOM 1471 C CA . GLY A 1 221 ? 8.260 22.165 10.344 1.00 54.10 1159 GLY A CA 1
ATOM 1472 C C . GLY A 1 221 ? 9.211 21.005 9.960 1.00 48.43 1159 GLY A C 1
ATOM 1473 O O . GLY A 1 221 ? 8.887 20.182 9.075 1.00 53.33 1159 GLY A O 1
ATOM 1474 N N . ALA A 1 222 ? 10.367 20.956 10.610 1.00 42.44 1160 ALA A N 1
ATOM 1475 C CA . ALA A 1 222 ? 11.365 19.899 10.410 1.00 35.87 1160 ALA A CA 1
ATOM 1476 C C . ALA A 1 222 ? 10.881 18.563 10.986 1.00 36.51 1160 ALA A C 1
ATOM 1477 O O . ALA A 1 222 ? 10.236 18.547 12.037 1.00 32.01 1160 ALA A O 1
ATOM 1479 N N . TYR A 1 223 ? 11.166 17.408 10.332 1.00 27.82 1161 TYR A N 1
ATOM 1480 C CA . TYR A 1 223 ? 11.043 16.123 11.044 1.00 23.39 1161 TYR A CA 1
ATOM 1481 C C . TYR A 1 223 ? 12.400 15.700 11.591 1.00 18.26 1161 TYR A C 1
ATOM 1482 O O . TYR A 1 223 ? 13.428 15.955 11.027 1.00 20.10 1161 TYR A O 1
ATOM 1491 N N . VAL A 1 224 ? 12.296 15.139 12.785 1.00 18.56 1162 VAL A N 1
ATOM 1492 C CA . VAL A 1 224 ? 13.504 14.566 13.448 1.00 19.15 1162 VAL A CA 1
ATOM 1493 C C . VAL A 1 224 ? 13.123 13.186 13.911 1.00 17.98 1162 VAL A C 1
ATOM 1494 O O . VAL A 1 224 ? 11.925 12.774 13.932 1.00 17.96 1162 VAL A O 1
ATOM 1498 N N . SER A 1 225 ? 14.154 12.417 14.386 1.00 15.96 1163 SER A N 1
ATOM 1499 C CA . SER A 1 225 ? 13.950 10.980 14.790 1.00 15.51 1163 SER A CA 1
ATOM 1500 C C . SER A 1 225 ? 13.976 11.015 16.371 1.00 15.86 1163 SER A C 1
ATOM 1501 O O . SER A 1 225 ? 15.083 11.108 16.944 1.00 16.99 1163 SER A O 1
ATOM 1504 N N . ALA A 1 226 ? 12.784 10.867 16.959 1.00 17.15 1164 ALA A N 1
ATOM 1505 C CA . ALA A 1 226 ? 12.710 10.960 18.423 1.00 16.86 1164 ALA A CA 1
ATOM 1506 C C . ALA A 1 226 ? 13.190 9.751 19.155 1.00 19.46 1164 ALA A C 1
ATOM 1507 O O . ALA A 1 226 ? 12.966 8.632 18.751 1.00 20.82 1164 ALA A O 1
ATOM 1509 N N . ILE A 1 227 ? 13.844 9.932 20.304 1.00 20.01 1165 ILE A N 1
ATOM 1510 C CA . ILE A 1 227 ? 14.522 8.798 20.972 1.00 20.85 1165 ILE A CA 1
ATOM 1511 C C . ILE A 1 227 ? 13.650 8.213 22.137 1.00 23.29 1165 ILE A C 1
ATOM 1512 O O . ILE A 1 227 ? 13.519 8.902 23.144 1.00 25.16 1165 ILE A O 1
ATOM 1517 N N . ALA A 1 228 ? 13.129 6.979 22.038 1.00 21.55 1166 ALA A N 1
ATOM 1518 C CA . ALA A 1 228 ? 12.091 6.542 22.991 1.00 24.50 1166 ALA A CA 1
ATOM 1519 C C . ALA A 1 228 ? 12.416 6.892 24.469 1.00 26.74 1166 ALA A C 1
ATOM 1520 O O . ALA A 1 228 ? 11.593 7.492 25.186 1.00 29.68 1166 ALA A O 1
ATOM 1522 N N . ASN A 1 229 ? 13.564 6.464 24.982 1.00 24.54 1167 ASN A N 1
ATOM 1523 C CA . ASN A 1 229 ? 13.714 6.440 26.455 1.00 26.18 1167 ASN A CA 1
ATOM 1524 C C . ASN A 1 229 ? 14.049 7.810 26.988 1.00 29.83 1167 ASN A C 1
ATOM 1525 O O . ASN A 1 229 ? 14.204 8.010 28.244 1.00 30.57 1167 ASN A O 1
ATOM 1530 N N . THR A 1 230 ? 14.092 8.794 26.114 1.00 29.78 1168 THR A N 1
ATOM 1531 C CA . THR A 1 230 ? 14.534 10.132 26.560 1.00 28.65 1168 THR A CA 1
ATOM 1532 C C . THR A 1 230 ? 13.286 10.934 26.885 1.00 34.59 1168 THR A C 1
ATOM 1533 O O . THR A 1 230 ? 13.394 12.044 27.415 1.00 36.28 1168 THR A O 1
ATOM 1537 N N . GLU A 1 231 ? 12.120 10.391 26.546 1.00 29.01 1169 GLU A N 1
ATOM 1538 C CA . GLU A 1 231 ? 10.852 11.083 26.777 1.00 36.57 1169 GLU A CA 1
ATOM 1539 C C . GLU A 1 231 ? 10.575 11.257 28.288 1.00 34.54 1169 GLU A C 1
ATOM 1540 O O . GLU A 1 231 ? 10.658 10.274 29.093 1.00 39.38 1169 GLU A O 1
ATOM 1546 N N . LYS A 1 232 ? 10.302 12.500 28.666 1.00 35.71 1170 LYS A N 1
ATOM 1547 C CA . LYS A 1 232 ? 9.780 12.841 30.016 1.00 40.11 1170 LYS A CA 1
ATOM 1548 C C . LYS A 1 232 ? 8.402 13.403 29.783 1.00 42.56 1170 LYS A C 1
ATOM 1549 O O . LYS A 1 232 ? 8.230 14.329 28.980 1.00 35.74 1170 LYS A O 1
ATOM 1555 N N . SER A 1 233 ? 7.400 12.815 30.448 1.00 47.87 1171 SER A N 1
ATOM 1556 C CA . SER A 1 233 ? 6.004 13.014 30.043 1.00 50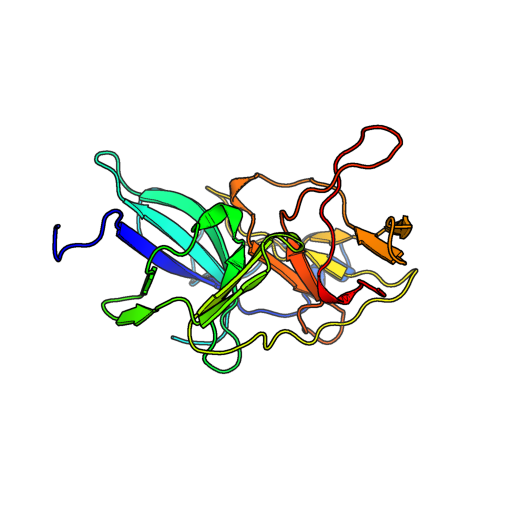.23 1171 SER A CA 1
ATOM 1557 C C . SER A 1 233 ? 5.322 14.012 30.952 1.00 57.96 1171 SER A C 1
ATOM 1558 O O . SER A 1 233 ? 5.121 13.724 32.119 1.00 54.91 1171 SER A O 1
#

Secondary structure (DSSP, 8-state):
--SS-SS-EEEEEEE-----HHHHHHSEEE------SS--TTS----SEEEEEEEEETTEEEEEEEEEEETTEEEEEHHHHTT--EEETTEEE-EEEEETTTTEEEESSS--------TT--EEEEE--TTS--EEEEE-PEEEE-SSSEEEEE---S-GGGTT-EEE-TTS-EEEES--EEE-TTS-EEEE-GGG-B-

Nearest PDB structures (foldseek):
  4m9k-assembly1_A  TM=1.005E+00  e=5.847E-41  dengue virus type 2
  4m9m-assembly1_A  TM=1.003E+00  e=1.990E-38  dengue virus type 2
  4m9f-assembly1_A  TM=1.001E+00  e=7.016E-37  dengue virus type 2
  4m9i-assembly1_A  TM=9.947E-01  e=1.162E-35  dengue virus type 2
  4m9t-assembly1_A  TM=9.574E-01  e=3.616E-32  dengue virus type 2

Foldseek 3Di:
DDPDFPWAKEKAFAAAQADDPVCVVVQKFFGCGPVDDWDDQQDRHPDWGKIFIWIQDPSGTHGQEIATDDPQKTKFFCVRQVFGWYYYPHDIWGWDDADVLLRMTMTRDDDDFDAEDDAPFKKWFQFDARTGHTMTGIDGWDKAQDPQGIWTFAALPGDLSRGHTFIHGNRSTGQATFNSWDADPVGHTTTTGPNHDDD